Protein AF-G7V7Z7-F1 (afdb_monomer)

Organism: Thermovirga lienii (strain ATCC BAA-1197 / DSM 17291 / Cas60314) (NCBI:txid580340)

Sequence (324 aa):
MLYKTGIQTLKRGVNLLITIVGCGALGSLFAARMLESGVDVQALQRPGAHYEVLKEKGLTLLELEGEEKSFSFPVYDDIDSCAPSDLVIILVKAFQTPHVAPKLLPLLKEDGAILTLQNGLGNVEVLKEHVPLKKLFAGSVTYGAYRVAPGVVKAAGEGKIKFGPLDKMVSPEPVMDFLKQSGLNVELVDDPMRVLWEKVAINAMINPVVALARCNNGKILEVREALELCRVLFDEALEAARCEGITLDEESLWSFAMEVLEKTAANRPSMLQDLESGRRTENEAISGYILKAAEKKGVELPATKVVYSLMKLAEHAAIKDYVV

Secondary structure (DSSP, 8-state):
-----------TTS--EEEEE--SHHHHHHHHHHHHTT-EEEEE--SSHHHHHHHHH-EEEEPTTS-EEEE---EESSGGGSPPEEEEEE-S-GGGHHHHGGGTTTTEEEEEEEEE--SSSSHHHHHHTTS-GGGEEEEEE--EEEEEETTEEEEEE---EEEEESSTTS--HHHHHHHHHTT--EEE-S-HHHHHHHHHHHHHHHHHHHHHHT--TTHHHH-HHHHHHHHHHHHHHHHHHHHTT----HHHHHHHHHHHHHHTTT---HHHHHHHTT---SGGGTHHHHHHHHHTTT---HHHHHHHHHHHHHHHHH-S----

Structure (mmCIF, N/CA/C/O backbone):
data_AF-G7V7Z7-F1
#
_entry.id   AF-G7V7Z7-F1
#
loop_
_atom_site.group_PDB
_atom_site.id
_atom_site.type_symbol
_atom_site.label_atom_id
_atom_site.label_alt_id
_atom_site.label_comp_id
_atom_site.label_asym_id
_atom_site.label_entity_id
_atom_site.label_seq_id
_atom_site.pdbx_PDB_ins_code
_atom_site.Cartn_x
_atom_site.Cartn_y
_atom_site.Cartn_z
_atom_site.occupancy
_atom_site.B_iso_or_equiv
_atom_site.auth_seq_id
_atom_site.auth_comp_id
_atom_site.auth_asym_id
_atom_site.auth_atom_id
_atom_site.pdbx_PDB_model_num
ATOM 1 N N . MET A 1 1 ? 21.344 -39.020 9.626 1.00 34.41 1 MET A N 1
ATOM 2 C CA . MET A 1 1 ? 20.367 -38.873 8.526 1.00 34.41 1 MET A CA 1
ATOM 3 C C . MET A 1 1 ? 20.459 -37.426 8.064 1.00 34.41 1 MET A C 1
ATOM 5 O O . MET A 1 1 ? 19.990 -36.539 8.760 1.00 34.41 1 MET A O 1
ATOM 9 N N . LEU A 1 2 ? 21.252 -37.177 7.021 1.00 27.66 2 LEU A N 1
ATOM 10 C CA . LEU A 1 2 ? 21.598 -35.836 6.543 1.00 27.66 2 LEU A CA 1
ATOM 11 C C . LEU A 1 2 ? 20.457 -35.314 5.662 1.00 27.66 2 LEU A C 1
ATOM 13 O O . LEU A 1 2 ? 20.201 -35.883 4.602 1.00 27.66 2 LEU A O 1
ATOM 17 N N . TYR A 1 3 ? 19.781 -34.250 6.094 1.00 26.42 3 TYR A N 1
ATOM 18 C CA . TYR A 1 3 ? 18.898 -33.482 5.223 1.00 26.42 3 TYR A CA 1
ATOM 19 C C . TYR A 1 3 ? 19.764 -32.749 4.193 1.00 26.42 3 TYR A C 1
ATOM 21 O O . TYR A 1 3 ? 20.577 -31.895 4.539 1.00 26.42 3 TYR A O 1
ATOM 29 N N . LYS A 1 4 ? 19.618 -33.119 2.918 1.00 28.23 4 LYS A N 1
ATOM 30 C CA . LYS A 1 4 ? 20.159 -32.364 1.786 1.00 28.23 4 LYS A CA 1
ATOM 31 C C . LYS A 1 4 ? 19.362 -31.062 1.656 1.00 28.23 4 LYS A C 1
ATOM 33 O O . LYS A 1 4 ? 18.285 -31.060 1.072 1.00 28.23 4 LYS A O 1
ATOM 38 N N . THR A 1 5 ? 19.885 -29.964 2.187 1.00 35.09 5 THR A N 1
ATOM 39 C CA . THR A 1 5 ? 19.443 -28.607 1.846 1.00 35.09 5 THR A CA 1
ATOM 40 C C . THR A 1 5 ? 20.027 -28.242 0.485 1.00 35.09 5 THR A C 1
ATOM 42 O O . THR A 1 5 ? 21.195 -27.878 0.372 1.00 35.09 5 THR A O 1
ATOM 45 N N . GLY A 1 6 ? 19.228 -28.411 -0.566 1.00 30.23 6 GLY A N 1
ATOM 46 C CA . GLY A 1 6 ? 19.543 -27.948 -1.912 1.00 30.23 6 GLY A CA 1
ATOM 47 C C . G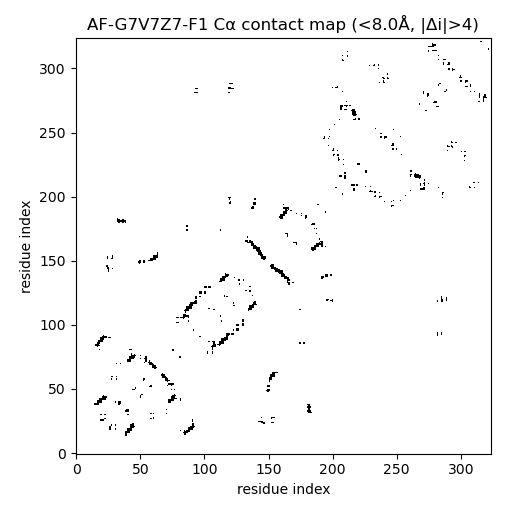LY A 1 6 ? 18.748 -26.693 -2.238 1.00 30.23 6 GLY A C 1
ATOM 48 O O . GLY A 1 6 ? 17.788 -26.780 -2.989 1.00 30.23 6 GLY A O 1
ATOM 49 N N . ILE A 1 7 ? 19.143 -25.544 -1.691 1.00 38.12 7 ILE A N 1
ATOM 50 C CA . ILE A 1 7 ? 18.833 -24.251 -2.309 1.00 38.12 7 ILE A CA 1
ATOM 51 C C . ILE A 1 7 ? 20.131 -23.832 -2.985 1.00 38.12 7 ILE A C 1
ATOM 53 O O . ILE A 1 7 ? 21.116 -23.501 -2.325 1.00 38.12 7 ILE A O 1
ATOM 57 N N . GLN A 1 8 ? 20.167 -23.974 -4.310 1.00 33.78 8 GLN A N 1
ATOM 58 C CA . GLN A 1 8 ? 21.264 -23.450 -5.107 1.00 33.78 8 GLN A CA 1
ATOM 59 C C . GLN A 1 8 ? 21.288 -21.936 -4.921 1.00 33.78 8 GLN A C 1
ATOM 61 O O . GLN A 1 8 ? 20.323 -21.250 -5.243 1.00 33.78 8 GLN A O 1
ATOM 66 N N . THR A 1 9 ? 22.406 -21.426 -4.415 1.00 37.19 9 THR A N 1
ATOM 67 C CA . THR A 1 9 ? 22.784 -20.021 -4.534 1.00 37.19 9 THR A CA 1
ATOM 68 C C . THR A 1 9 ? 22.574 -19.609 -5.991 1.00 37.19 9 THR A C 1
ATOM 70 O O . THR A 1 9 ? 23.191 -20.202 -6.882 1.00 37.19 9 THR A O 1
ATOM 73 N N . LEU A 1 10 ? 21.654 -18.670 -6.236 1.00 42.06 10 LEU A N 1
ATOM 74 C CA . LEU A 1 10 ? 21.290 -18.199 -7.573 1.00 42.06 10 LEU A CA 1
ATOM 75 C C . LEU A 1 10 ? 22.571 -17.847 -8.341 1.00 42.06 10 LEU A C 1
ATOM 77 O O . LEU A 1 10 ? 23.305 -16.920 -7.992 1.00 42.06 10 LEU A O 1
ATOM 81 N N . LYS A 1 11 ? 22.888 -18.653 -9.358 1.00 35.41 11 LYS A N 1
ATOM 82 C CA . LYS A 1 11 ? 24.046 -18.430 -10.222 1.00 35.41 11 LYS A CA 1
ATOM 83 C C . LYS A 1 11 ? 23.856 -17.091 -10.935 1.00 35.41 11 LYS A C 1
ATOM 85 O O . LYS A 1 11 ? 22.876 -16.919 -11.653 1.00 35.41 11 LYS A O 1
ATOM 90 N N . ARG A 1 12 ? 24.838 -16.190 -10.797 1.00 39.84 12 ARG A N 1
ATOM 91 C CA . ARG A 1 12 ? 25.102 -15.088 -11.741 1.00 39.84 12 ARG A CA 1
ATOM 92 C C . ARG A 1 12 ? 25.028 -15.652 -13.167 1.00 39.84 12 ARG A C 1
ATOM 94 O O . ARG A 1 12 ? 25.944 -16.363 -13.576 1.00 39.84 12 ARG A O 1
ATOM 101 N N . GLY A 1 13 ? 23.926 -15.412 -13.875 1.00 41.25 13 GLY A N 1
ATOM 102 C CA . GLY A 1 13 ? 23.696 -15.969 -15.213 1.00 41.25 13 GLY A CA 1
ATOM 103 C C . GLY A 1 13 ? 22.236 -16.158 -15.637 1.00 41.25 13 GLY A C 1
ATOM 104 O O . GLY A 1 13 ? 22.013 -16.516 -16.788 1.00 41.25 13 GLY A O 1
ATOM 105 N N . VAL A 1 14 ? 21.249 -15.922 -14.767 1.00 53.91 14 VAL A N 1
ATOM 106 C CA . VAL A 1 14 ? 19.827 -15.882 -15.152 1.00 53.91 14 VAL A CA 1
ATOM 107 C C . VAL A 1 14 ? 19.343 -14.440 -15.027 1.00 53.91 14 VAL A C 1
ATOM 109 O O . VAL A 1 14 ? 19.419 -13.877 -13.938 1.00 53.91 14 VAL A O 1
ATOM 112 N N . ASN A 1 15 ? 18.881 -13.836 -16.126 1.00 71.88 15 ASN A N 1
ATOM 113 C CA . ASN A 1 15 ? 18.224 -12.528 -16.083 1.00 71.88 15 ASN A CA 1
ATOM 114 C C . ASN A 1 15 ? 16.956 -12.638 -15.223 1.00 71.88 15 ASN A C 1
ATOM 116 O O . ASN A 1 15 ? 16.020 -13.366 -15.569 1.00 71.88 15 ASN A O 1
ATOM 120 N N . LEU A 1 16 ? 16.972 -11.960 -14.076 1.00 86.69 16 LEU A N 1
ATOM 121 C CA . LEU A 1 16 ? 15.847 -11.869 -13.152 1.00 86.69 16 LEU A CA 1
ATOM 122 C C . LEU A 1 16 ? 14.832 -10.877 -13.707 1.00 86.69 16 LEU A C 1
ATOM 124 O O . LEU A 1 16 ? 15.207 -9.752 -14.025 1.00 86.69 16 LEU A O 1
ATOM 128 N N . LEU A 1 17 ? 13.567 -11.288 -13.786 1.00 95.12 17 LEU A N 1
ATOM 129 C CA . LEU A 1 17 ? 12.474 -10.445 -14.258 1.00 95.12 17 LEU A CA 1
ATOM 130 C C . LEU A 1 17 ? 11.498 -10.149 -13.120 1.00 95.12 17 LEU A C 1
ATOM 132 O O . LEU A 1 17 ? 10.922 -11.068 -12.526 1.00 95.12 17 LEU A O 1
ATOM 136 N N . ILE A 1 18 ? 11.271 -8.859 -12.871 1.00 97.06 18 ILE A N 1
ATOM 137 C CA . ILE A 1 18 ? 10.265 -8.366 -11.928 1.00 97.06 18 ILE A CA 1
ATOM 138 C C . ILE A 1 18 ? 9.090 -7.762 -12.703 1.00 97.06 18 ILE A C 1
ATOM 140 O O . ILE A 1 18 ? 9.279 -6.889 -13.550 1.00 97.06 18 ILE A O 1
ATOM 144 N N . THR A 1 19 ? 7.859 -8.175 -12.380 1.00 98.38 19 THR A N 1
ATOM 145 C CA . THR A 1 19 ? 6.652 -7.474 -12.848 1.00 98.38 19 THR A CA 1
ATOM 146 C C . THR A 1 19 ? 6.116 -6.532 -11.786 1.00 98.38 19 THR A C 1
ATOM 148 O O . THR A 1 19 ? 5.793 -6.955 -10.677 1.00 98.38 19 THR A O 1
ATOM 151 N N . ILE A 1 20 ? 5.910 -5.271 -12.153 1.00 98.38 20 ILE A N 1
ATOM 152 C CA . ILE A 1 20 ? 5.207 -4.293 -11.321 1.00 98.38 20 ILE A CA 1
ATOM 153 C C . ILE A 1 20 ? 3.743 -4.223 -11.756 1.00 98.38 20 ILE A C 1
ATOM 155 O O . ILE A 1 20 ? 3.415 -3.706 -12.824 1.00 98.38 20 ILE A O 1
ATOM 159 N N . VAL A 1 21 ? 2.841 -4.723 -10.912 1.00 98.31 21 VAL A N 1
ATOM 160 C CA . VAL A 1 21 ? 1.391 -4.652 -11.123 1.00 98.31 21 VAL A CA 1
ATOM 161 C C . VAL A 1 21 ? 0.877 -3.355 -10.509 1.00 98.31 21 VAL A C 1
ATOM 163 O O . VAL A 1 21 ? 0.651 -3.274 -9.302 1.00 98.31 21 VAL A O 1
ATOM 166 N N . GLY A 1 22 ? 0.698 -2.332 -11.348 1.00 96.62 22 GLY A N 1
ATOM 167 C CA . GLY A 1 22 ? 0.332 -0.977 -10.933 1.00 96.62 22 GLY A CA 1
ATOM 168 C C . GLY A 1 22 ? 1.512 -0.009 -10.991 1.00 96.62 22 GLY A C 1
ATOM 169 O O . GLY A 1 22 ? 1.999 0.455 -9.959 1.00 96.62 22 GLY A O 1
ATOM 170 N N . CYS A 1 23 ? 1.941 0.355 -12.201 1.00 96.75 23 CYS A N 1
ATOM 171 C CA . CYS A 1 23 ? 3.008 1.338 -12.422 1.00 96.75 23 CYS A CA 1
ATOM 172 C C . CYS A 1 23 ? 2.505 2.785 -12.296 1.00 96.75 23 CYS A C 1
ATOM 174 O O . CYS A 1 23 ? 2.547 3.578 -13.231 1.00 96.75 23 CYS A O 1
ATOM 176 N N . GLY A 1 24 ? 1.976 3.123 -11.117 1.00 95.12 24 GLY A N 1
ATOM 177 C CA . GLY A 1 24 ? 1.689 4.501 -10.715 1.00 95.12 24 GLY A CA 1
ATOM 178 C C . GLY A 1 24 ? 2.950 5.223 -10.231 1.00 95.12 24 GLY A C 1
ATOM 179 O O . GLY A 1 24 ? 4.056 4.902 -10.647 1.00 95.12 24 GLY A O 1
ATOM 180 N N . ALA A 1 25 ? 2.807 6.174 -9.303 1.00 94.44 25 ALA A N 1
ATOM 181 C CA . ALA A 1 25 ? 3.957 6.901 -8.755 1.00 94.44 25 ALA A CA 1
ATOM 182 C C . ALA A 1 25 ? 4.955 5.976 -8.031 1.00 94.44 25 ALA A C 1
ATOM 184 O O . ALA A 1 25 ? 6.130 5.947 -8.377 1.00 94.44 25 ALA A O 1
ATOM 185 N N . LEU A 1 26 ? 4.484 5.171 -7.073 1.00 95.62 26 LEU A N 1
ATOM 186 C CA . LEU A 1 26 ? 5.359 4.264 -6.325 1.00 95.62 26 LEU A CA 1
ATOM 187 C C . LEU A 1 26 ? 5.902 3.122 -7.198 1.00 95.62 26 LEU A C 1
ATOM 189 O O . LEU A 1 26 ? 7.082 2.802 -7.119 1.00 95.62 26 LEU A O 1
ATOM 193 N N . GLY A 1 27 ? 5.064 2.551 -8.070 1.00 97.38 27 GLY A N 1
ATOM 194 C CA . GLY A 1 27 ? 5.503 1.521 -9.014 1.00 97.38 27 GLY A CA 1
ATOM 195 C C . GLY A 1 27 ? 6.573 2.030 -9.977 1.00 97.38 27 GLY A C 1
ATOM 196 O O . GLY A 1 27 ? 7.562 1.346 -10.195 1.00 97.38 27 GLY A O 1
ATOM 197 N N . SER A 1 28 ? 6.442 3.262 -10.470 1.00 97.88 28 SER A N 1
ATOM 198 C CA . SER A 1 28 ? 7.476 3.886 -11.301 1.00 97.88 28 SER A CA 1
ATOM 199 C C . SER A 1 28 ? 8.779 4.113 -10.532 1.00 97.88 28 SER A C 1
ATOM 201 O O . SER A 1 28 ? 9.845 3.815 -11.055 1.00 97.88 28 SER A O 1
ATOM 203 N N . LEU A 1 29 ? 8.716 4.587 -9.279 1.00 96.81 29 LEU A N 1
ATOM 204 C CA . LEU A 1 29 ? 9.918 4.729 -8.447 1.00 96.81 29 LEU A CA 1
ATOM 205 C C . LEU A 1 29 ? 10.649 3.385 -8.305 1.00 96.81 29 LEU A C 1
ATOM 207 O O . LEU A 1 29 ? 11.862 3.326 -8.475 1.00 96.81 29 LEU A O 1
ATOM 211 N N . PHE A 1 30 ? 9.918 2.303 -8.035 1.00 97.31 30 PHE A N 1
ATOM 212 C CA . PHE A 1 30 ? 10.518 0.972 -7.922 1.00 97.31 30 PHE A CA 1
ATOM 213 C C . PHE A 1 30 ? 11.087 0.479 -9.250 1.00 97.31 30 PHE A C 1
ATOM 215 O O . PHE A 1 30 ? 12.211 -0.013 -9.259 1.00 97.31 30 PHE A O 1
ATOM 222 N N . ALA A 1 31 ? 10.367 0.677 -10.359 1.00 97.50 31 ALA A N 1
ATOM 223 C CA . ALA A 1 31 ? 10.855 0.344 -11.696 1.00 97.50 31 ALA A CA 1
ATOM 224 C C . ALA A 1 31 ? 12.194 1.035 -11.980 1.00 97.50 31 ALA A C 1
ATOM 226 O O . ALA A 1 31 ? 13.148 0.377 -12.379 1.00 97.50 31 ALA A O 1
ATOM 227 N N . ALA A 1 32 ? 12.289 2.340 -11.710 1.00 96.50 32 ALA A N 1
ATOM 228 C CA . ALA A 1 32 ? 13.512 3.109 -11.910 1.00 96.50 32 ALA A CA 1
ATOM 229 C C . ALA A 1 32 ? 14.682 2.577 -11.066 1.00 96.50 32 ALA A C 1
ATOM 231 O O . ALA A 1 32 ? 15.751 2.334 -11.613 1.00 96.50 32 ALA A O 1
ATOM 232 N N . ARG A 1 33 ? 14.476 2.327 -9.763 1.00 94.81 33 ARG A N 1
ATOM 233 C CA . ARG A 1 33 ? 15.521 1.786 -8.865 1.00 94.81 33 ARG A CA 1
ATOM 234 C C . ARG A 1 33 ? 16.008 0.394 -9.296 1.00 94.81 33 ARG A C 1
ATOM 236 O O . ARG A 1 33 ? 17.207 0.117 -9.278 1.00 94.81 33 ARG A O 1
ATOM 243 N N . MET A 1 34 ? 15.085 -0.464 -9.735 1.00 95.06 34 MET A N 1
ATOM 244 C CA . MET A 1 34 ? 15.387 -1.798 -10.267 1.00 95.06 34 MET A CA 1
ATOM 245 C C . MET A 1 34 ? 16.190 -1.726 -11.571 1.00 95.06 34 MET A C 1
ATOM 247 O O . MET A 1 34 ? 17.233 -2.369 -11.682 1.00 95.06 34 MET A O 1
ATOM 251 N N . LEU A 1 35 ? 15.746 -0.903 -12.525 1.00 95.44 35 LEU A N 1
ATOM 252 C CA . LEU A 1 35 ? 16.409 -0.720 -13.821 1.00 95.44 35 LEU A CA 1
ATOM 253 C C . LEU A 1 35 ? 17.797 -0.086 -13.664 1.00 95.44 35 LEU A C 1
ATOM 255 O O . LEU A 1 35 ? 18.747 -0.522 -14.307 1.00 95.44 35 LEU A O 1
ATOM 259 N N . GLU A 1 36 ? 17.937 0.894 -12.769 1.00 93.88 36 GLU A N 1
ATOM 260 C CA . GLU A 1 36 ? 19.222 1.507 -12.405 1.00 93.88 36 GLU A CA 1
ATOM 261 C C . GLU A 1 36 ? 20.220 0.477 -11.856 1.00 93.88 36 GLU A C 1
ATOM 263 O O . GLU A 1 36 ? 21.421 0.574 -12.104 1.00 93.88 36 GLU A O 1
ATOM 268 N N . SER A 1 37 ? 19.719 -0.554 -11.173 1.00 92.25 37 SER A N 1
ATOM 269 C CA . SER A 1 37 ? 20.531 -1.644 -10.627 1.00 92.25 37 SER A CA 1
ATOM 270 C C . SER A 1 37 ? 20.760 -2.803 -11.612 1.00 92.25 37 SER A C 1
ATOM 272 O O . SER A 1 37 ? 21.375 -3.807 -11.252 1.00 92.25 37 SER A O 1
ATOM 274 N N . GLY A 1 38 ? 20.279 -2.682 -12.855 1.00 91.75 38 GLY A N 1
ATOM 275 C CA . GLY A 1 38 ? 20.430 -3.696 -13.902 1.00 91.75 38 GLY A CA 1
ATOM 276 C C . GLY A 1 38 ? 19.498 -4.905 -13.770 1.00 91.75 38 GLY A C 1
ATOM 277 O O . GLY A 1 38 ? 19.797 -5.956 -14.335 1.00 91.75 38 GLY A O 1
ATOM 278 N N . VAL A 1 39 ? 18.397 -4.784 -13.021 1.00 92.81 39 VAL A N 1
ATOM 279 C CA . VAL A 1 39 ? 17.346 -5.811 -12.933 1.00 92.81 39 VAL A CA 1
ATOM 280 C C . VAL A 1 39 ? 16.327 -5.590 -14.053 1.00 92.81 39 VAL A C 1
ATOM 282 O O . VAL A 1 39 ? 15.866 -4.464 -14.248 1.00 92.81 39 VAL A O 1
ATOM 285 N N . ASP A 1 40 ? 15.943 -6.653 -14.767 1.00 94.69 40 ASP A N 1
ATOM 286 C CA . ASP A 1 40 ? 14.932 -6.546 -15.819 1.00 94.69 40 ASP A CA 1
ATOM 287 C C . ASP A 1 40 ? 13.547 -6.325 -15.193 1.00 94.69 40 ASP A C 1
ATOM 289 O O . ASP A 1 40 ? 13.107 -7.047 -14.291 1.00 94.69 40 ASP A O 1
ATOM 293 N N . VAL A 1 41 ? 12.834 -5.319 -15.696 1.00 96.75 41 VAL A N 1
ATOM 294 C CA . VAL A 1 41 ? 11.497 -4.947 -15.225 1.00 96.75 41 VAL A CA 1
ATOM 295 C C . VAL A 1 41 ? 10.526 -4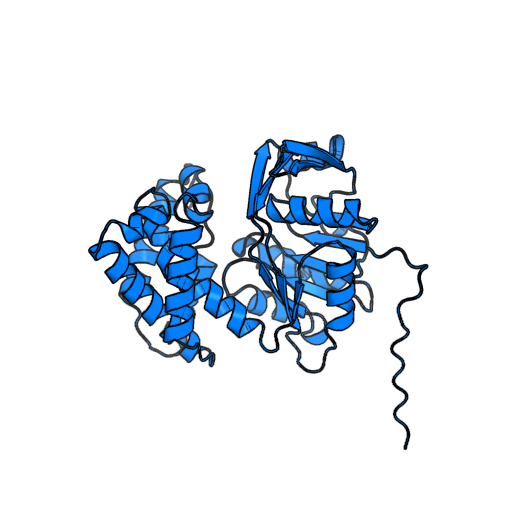.955 -16.389 1.00 96.75 41 VAL A C 1
ATOM 297 O O . VAL A 1 41 ? 10.829 -4.457 -17.468 1.00 96.75 41 VAL A O 1
ATOM 300 N N . GLN A 1 42 ? 9.319 -5.445 -16.138 1.00 98.19 42 GLN A N 1
ATOM 301 C CA . GLN A 1 42 ? 8.144 -5.120 -16.938 1.00 98.19 42 GLN A CA 1
ATOM 302 C C . 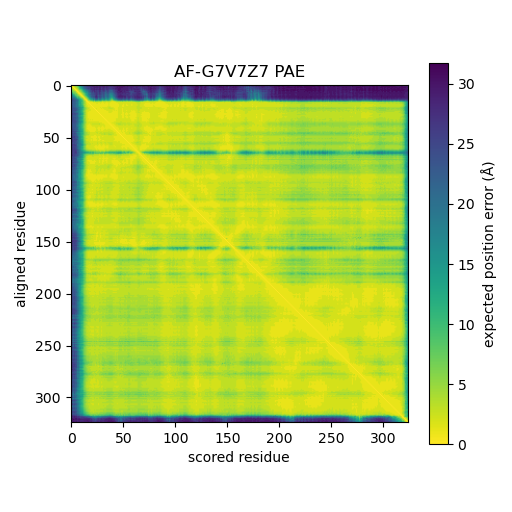GLN A 1 42 ? 7.034 -4.598 -16.027 1.00 98.19 42 GLN A C 1
ATOM 304 O O . GLN A 1 42 ? 7.037 -4.830 -14.815 1.00 98.19 42 GLN A O 1
ATOM 309 N N . ALA A 1 43 ? 6.058 -3.901 -16.592 1.00 98.31 43 ALA A N 1
ATOM 310 C CA . ALA A 1 43 ? 4.962 -3.365 -15.802 1.00 98.31 43 ALA A CA 1
ATOM 311 C C . ALA A 1 43 ? 3.594 -3.578 -16.429 1.00 98.31 43 ALA A C 1
ATOM 313 O O . ALA A 1 43 ? 3.429 -3.531 -17.644 1.00 98.31 43 ALA A O 1
ATOM 314 N N . LEU A 1 44 ? 2.601 -3.710 -15.552 1.00 97.88 44 LEU A N 1
ATOM 315 C CA . LEU A 1 44 ? 1.196 -3.581 -15.886 1.00 97.88 44 LEU A CA 1
ATOM 316 C C . LEU A 1 44 ? 0.704 -2.195 -15.462 1.00 97.88 44 LEU A C 1
ATOM 318 O O . LEU A 1 44 ? 0.801 -1.809 -14.288 1.00 97.88 44 LEU A O 1
ATOM 322 N N . GLN A 1 45 ? 0.138 -1.457 -16.409 1.00 96.50 45 GLN A N 1
ATOM 323 C CA . GLN A 1 45 ? -0.454 -0.154 -16.170 1.00 96.50 45 GLN A CA 1
ATOM 324 C C . GLN A 1 45 ? -1.700 0.022 -17.031 1.00 96.50 45 GLN A C 1
ATOM 326 O O . GLN A 1 45 ? -1.674 -0.169 -18.238 1.00 96.50 45 GLN A O 1
ATOM 331 N N . ARG A 1 46 ? -2.802 0.432 -16.398 1.00 93.50 46 ARG A N 1
ATOM 332 C CA . ARG A 1 46 ? -4.071 0.638 -17.106 1.00 93.50 46 ARG A CA 1
ATOM 333 C C . ARG A 1 46 ? -3.949 1.718 -18.198 1.00 93.50 46 ARG A C 1
ATOM 335 O O . ARG A 1 46 ? -3.231 2.699 -17.960 1.00 93.50 46 ARG A O 1
ATOM 342 N N . PRO A 1 47 ? -4.728 1.623 -19.291 1.00 94.94 47 PRO A N 1
ATOM 343 C CA . PRO A 1 47 ? -4.721 2.614 -20.361 1.00 94.94 47 PRO A CA 1
ATOM 344 C C . PRO A 1 47 ? -4.989 4.045 -19.880 1.00 94.94 47 PRO A C 1
ATOM 346 O O . PRO A 1 47 ? -5.677 4.288 -18.879 1.00 94.94 47 PRO A O 1
ATOM 349 N N . GLY A 1 48 ? -4.435 5.004 -20.617 1.00 95.00 48 GLY A N 1
ATOM 350 C CA . GLY A 1 48 ? -4.539 6.438 -20.355 1.00 95.00 48 GLY A CA 1
ATOM 351 C C . GLY A 1 48 ? -3.196 7.145 -20.512 1.00 95.00 48 GLY A C 1
ATOM 352 O O . GLY A 1 48 ? -2.168 6.510 -20.718 1.00 95.00 48 GLY A O 1
ATOM 353 N N . ALA A 1 49 ? -3.182 8.471 -20.347 1.00 96.81 49 ALA A N 1
ATOM 354 C CA . ALA A 1 49 ? -2.018 9.300 -20.683 1.00 96.81 49 ALA A CA 1
ATOM 355 C C . ALA A 1 49 ? -0.690 8.815 -20.069 1.00 96.81 49 ALA A C 1
ATOM 357 O O . ALA A 1 49 ? 0.345 8.864 -20.722 1.00 96.81 49 ALA A O 1
ATOM 358 N N . HIS A 1 50 ? -0.702 8.337 -18.818 1.00 96.94 50 HIS A N 1
ATOM 359 C CA . HIS A 1 50 ? 0.513 7.824 -18.179 1.00 96.94 50 HIS A CA 1
ATOM 360 C C . HIS A 1 50 ? 1.017 6.525 -18.824 1.00 96.94 50 HIS A C 1
ATOM 362 O O . HIS A 1 50 ? 2.218 6.402 -19.009 1.00 96.94 50 HIS A O 1
ATOM 368 N N . TYR A 1 51 ? 0.122 5.600 -19.181 1.00 97.88 51 TYR A N 1
ATOM 369 C CA . TYR A 1 51 ? 0.480 4.361 -19.878 1.00 97.88 51 TYR A CA 1
ATOM 370 C C . TYR A 1 51 ? 1.076 4.649 -21.258 1.00 97.88 51 TYR A C 1
ATOM 372 O O . TYR A 1 51 ? 2.154 4.147 -21.552 1.00 97.88 51 TYR A O 1
ATOM 380 N N . GLU A 1 52 ? 0.437 5.519 -22.049 1.00 98.00 52 GLU A N 1
ATOM 381 C CA . GLU A 1 52 ? 0.927 5.854 -23.396 1.00 98.00 52 GLU A CA 1
ATOM 382 C C . GLU A 1 52 ? 2.342 6.437 -23.348 1.00 98.00 52 GLU A C 1
ATOM 384 O O . GLU A 1 52 ? 3.229 5.990 -24.069 1.00 98.00 52 GLU A O 1
ATOM 389 N N . VAL A 1 53 ? 2.599 7.377 -22.428 1.00 98.06 53 VAL A N 1
ATOM 390 C CA . VAL A 1 53 ? 3.942 7.956 -22.291 1.00 98.06 53 VAL A CA 1
ATOM 391 C C . VAL A 1 53 ? 4.958 6.918 -21.818 1.00 98.06 53 VAL A C 1
ATOM 393 O O . VAL A 1 53 ? 6.046 6.868 -22.383 1.00 98.06 53 VAL A O 1
ATOM 396 N N . LEU A 1 54 ? 4.618 6.074 -20.835 1.00 97.94 54 LEU A N 1
ATOM 397 C CA . LEU A 1 54 ? 5.522 5.011 -20.384 1.00 97.94 54 LEU A CA 1
ATOM 398 C C . LEU A 1 54 ? 5.887 4.049 -21.524 1.00 97.94 54 LEU A C 1
ATOM 400 O O . LEU A 1 54 ? 7.042 3.654 -21.643 1.00 97.94 54 LEU A O 1
ATOM 404 N N . LYS A 1 55 ? 4.916 3.700 -22.371 1.00 97.00 55 LYS A N 1
ATOM 405 C CA . LYS A 1 55 ? 5.099 2.785 -23.500 1.00 97.00 55 LYS A CA 1
ATO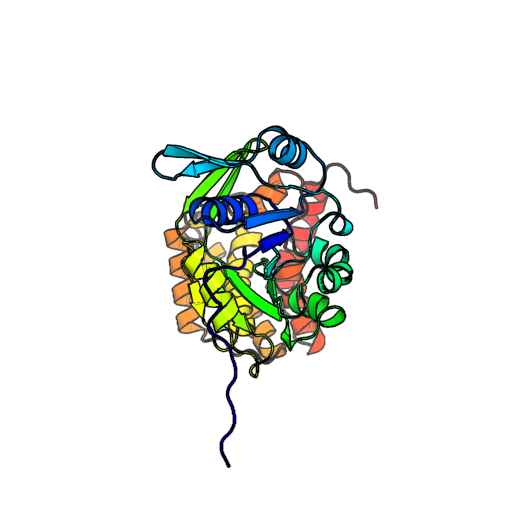M 406 C C . LYS A 1 55 ? 5.922 3.395 -24.637 1.00 97.00 55 LYS A C 1
ATOM 408 O O . LYS A 1 55 ? 6.756 2.706 -25.213 1.00 97.00 55 LYS A O 1
ATOM 413 N N . GLU A 1 56 ? 5.679 4.659 -24.980 1.00 96.56 56 GLU A N 1
ATOM 414 C CA . GLU A 1 56 ? 6.322 5.317 -26.128 1.00 96.56 56 GLU A CA 1
ATOM 415 C C . GLU A 1 56 ? 7.671 5.960 -25.791 1.00 96.56 56 GLU A C 1
ATOM 417 O O . GLU A 1 56 ? 8.585 5.954 -26.614 1.00 96.56 56 GLU A O 1
ATOM 422 N N . LYS A 1 57 ? 7.779 6.572 -24.607 1.00 96.44 57 LYS A N 1
ATOM 423 C CA . LYS A 1 57 ? 8.916 7.421 -24.210 1.00 96.44 57 LYS A CA 1
ATOM 424 C C . LYS A 1 57 ? 9.661 6.900 -22.986 1.00 96.44 57 LYS A C 1
ATOM 426 O O . LYS A 1 57 ? 10.741 7.402 -22.689 1.00 96.44 57 LYS A O 1
ATOM 431 N N . GLY A 1 58 ? 9.100 5.915 -22.289 1.00 96.56 58 GLY A N 1
ATOM 432 C CA . GLY A 1 58 ? 9.648 5.411 -21.041 1.00 96.56 58 GLY A CA 1
ATOM 433 C C . GLY A 1 58 ? 9.265 6.255 -19.824 1.00 96.56 58 GLY A C 1
ATOM 434 O O . GLY A 1 58 ? 8.334 7.065 -19.837 1.00 96.56 58 GLY A O 1
ATOM 435 N N . LEU A 1 59 ? 9.987 6.013 -18.738 1.00 98.38 59 LEU A N 1
ATOM 436 C CA . LEU A 1 59 ? 9.833 6.659 -17.443 1.00 98.38 59 LEU A CA 1
ATOM 437 C C . LEU A 1 59 ? 10.945 7.677 -17.224 1.00 98.38 59 LEU A C 1
ATOM 439 O O . LEU A 1 59 ? 12.117 7.331 -17.324 1.00 98.38 59 LEU A O 1
ATOM 443 N N . THR A 1 60 ? 10.572 8.873 -16.789 1.00 98.31 60 THR A N 1
ATOM 444 C CA . THR A 1 60 ? 11.485 9.867 -16.229 1.00 98.31 60 THR A CA 1
ATOM 445 C C . THR A 1 60 ? 11.315 9.923 -14.709 1.00 98.31 60 THR A C 1
ATOM 447 O O . THR A 1 60 ? 10.225 10.216 -14.203 1.00 98.31 60 THR A O 1
ATOM 450 N N . LEU A 1 61 ? 12.393 9.650 -13.974 1.00 97.38 61 LEU A N 1
ATOM 451 C CA . LEU A 1 61 ? 12.492 9.827 -12.529 1.00 97.38 61 LEU A CA 1
ATOM 452 C C . LEU A 1 61 ? 13.198 11.151 -12.216 1.00 97.38 61 LEU A C 1
ATOM 454 O O . LEU A 1 61 ? 14.317 11.381 -12.666 1.00 97.38 61 LEU A O 1
ATOM 458 N N . LEU A 1 62 ? 12.551 11.982 -11.400 1.00 96.88 62 LEU A N 1
ATOM 459 C CA . LEU A 1 62 ? 13.136 13.173 -10.790 1.00 96.88 62 LEU A CA 1
ATOM 460 C C . LEU A 1 62 ? 13.536 12.854 -9.347 1.00 96.88 62 LEU A C 1
ATOM 462 O O . LEU A 1 62 ? 12.676 12.549 -8.512 1.00 96.88 62 LEU A O 1
ATOM 466 N N . GLU A 1 63 ? 14.825 12.944 -9.049 1.00 93.94 63 GLU A N 1
ATOM 467 C CA . GLU A 1 63 ? 15.365 12.768 -7.703 1.00 93.94 63 GLU A CA 1
ATOM 468 C C . GLU A 1 63 ? 15.034 13.970 -6.806 1.00 93.94 63 GLU A C 1
ATOM 470 O O . GLU A 1 63 ? 14.688 15.065 -7.267 1.00 93.94 63 GLU A O 1
ATOM 475 N N . LEU A 1 64 ? 15.169 13.786 -5.490 1.00 85.44 64 LEU A N 1
ATOM 476 C CA . LEU A 1 64 ? 14.999 14.875 -4.520 1.00 85.44 64 LEU A CA 1
ATOM 477 C C . LEU A 1 64 ? 15.993 16.020 -4.749 1.00 85.44 64 LEU A C 1
ATOM 479 O O . LEU A 1 64 ? 15.624 17.186 -4.616 1.00 85.44 64 LEU A O 1
ATOM 483 N N . GLU A 1 65 ? 17.220 15.676 -5.137 1.00 83.56 65 GLU A N 1
ATOM 484 C CA . GLU A 1 65 ? 18.322 16.612 -5.390 1.00 83.56 65 GLU A CA 1
ATOM 485 C C . GLU A 1 65 ? 18.264 17.241 -6.795 1.00 83.56 65 GLU A C 1
ATOM 487 O O . GLU A 1 65 ? 19.117 18.048 -7.154 1.00 83.56 65 GLU A O 1
ATOM 492 N N . GLY A 1 66 ? 17.228 16.919 -7.581 1.00 82.00 66 GLY A N 1
ATOM 493 C CA . GLY A 1 66 ? 16.976 17.513 -8.895 1.00 82.00 66 GLY A CA 1
ATOM 494 C C . GLY A 1 66 ? 17.640 16.800 -10.073 1.00 82.00 66 GLY A C 1
ATOM 495 O O . GLY A 1 66 ? 17.459 17.244 -11.203 1.00 82.00 66 GLY A O 1
ATOM 496 N N . GLU A 1 67 ? 18.367 15.703 -9.839 1.00 93.44 67 GLU A N 1
ATOM 497 C CA . GLU A 1 67 ? 18.837 14.826 -10.915 1.00 93.44 67 GLU A CA 1
ATOM 498 C C . GLU A 1 67 ? 17.644 14.189 -11.650 1.00 93.44 67 GLU A C 1
ATOM 500 O O . GLU A 1 67 ? 16.650 13.794 -11.036 1.00 93.44 67 GLU A O 1
ATOM 505 N N . GLU A 1 68 ? 17.747 14.094 -12.975 1.00 95.62 68 GLU A N 1
ATOM 506 C CA . GLU A 1 68 ? 16.747 13.478 -13.843 1.00 95.62 68 GLU A CA 1
ATOM 507 C C . GLU A 1 68 ? 17.334 12.238 -14.522 1.00 95.62 68 GLU A C 1
ATOM 509 O O . GLU A 1 68 ? 18.380 12.306 -15.171 1.00 95.62 68 GLU A O 1
ATOM 514 N N . LYS A 1 69 ? 16.637 11.105 -14.405 1.00 96.31 69 LYS A N 1
ATOM 515 C CA . LYS A 1 69 ? 17.020 9.829 -15.025 1.00 96.31 69 LYS A CA 1
ATOM 516 C C . LYS A 1 69 ? 15.877 9.296 -15.869 1.00 96.31 69 LYS A C 1
ATOM 518 O O . LYS A 1 69 ? 14.723 9.373 -15.459 1.00 96.31 69 LYS A O 1
ATOM 523 N N . SER A 1 70 ? 16.194 8.737 -17.034 1.00 97.31 70 SER A N 1
ATOM 524 C CA . SER A 1 70 ? 15.196 8.178 -17.949 1.00 97.31 70 SER A CA 1
ATOM 525 C C . SER A 1 70 ? 15.445 6.701 -18.225 1.00 97.31 70 SER A C 1
ATOM 527 O O . SER A 1 70 ? 16.583 6.284 -18.429 1.00 97.31 70 SER A O 1
ATOM 529 N N . PHE A 1 71 ? 14.368 5.921 -18.255 1.00 97.88 71 PHE A N 1
ATOM 530 C CA . PHE A 1 71 ? 14.395 4.468 -18.368 1.00 97.88 71 PHE A CA 1
ATOM 531 C C . PHE A 1 71 ? 13.359 3.984 -19.380 1.00 97.88 71 PHE A C 1
ATOM 533 O O . PHE A 1 71 ? 12.215 4.430 -19.365 1.00 97.88 71 PHE A O 1
ATOM 540 N N . SER A 1 72 ? 13.736 3.021 -20.220 1.00 97.06 72 SER A N 1
ATOM 541 C CA . SER A 1 72 ? 12.823 2.351 -21.150 1.00 97.06 72 SER A CA 1
ATOM 542 C C . SER A 1 72 ? 12.681 0.887 -20.757 1.00 97.06 72 SER A C 1
ATOM 544 O O . SER A 1 72 ? 13.683 0.216 -20.529 1.00 97.06 72 SER A O 1
ATOM 546 N N . PHE A 1 73 ? 11.447 0.394 -20.688 1.00 97.69 73 PHE A N 1
ATOM 547 C CA . PHE A 1 73 ? 11.137 -0.979 -20.293 1.00 97.69 73 PHE A CA 1
ATOM 548 C C . PHE A 1 73 ? 9.744 -1.391 -20.806 1.00 97.69 73 PHE A C 1
ATOM 550 O O . PHE A 1 73 ? 8.933 -0.517 -21.123 1.00 97.69 73 PHE A O 1
ATOM 557 N N . PRO A 1 74 ? 9.438 -2.698 -20.914 1.00 98.06 74 PRO A N 1
ATOM 558 C CA . PRO A 1 74 ? 8.130 -3.158 -21.372 1.00 98.06 74 PRO A CA 1
ATOM 559 C C . PRO A 1 74 ? 6.991 -2.757 -20.425 1.00 98.06 74 PRO A C 1
ATOM 561 O O . PRO A 1 74 ? 7.020 -3.060 -19.229 1.00 98.06 74 PRO A O 1
ATOM 564 N N . VAL A 1 75 ? 5.954 -2.123 -20.977 1.00 98.25 75 VAL A N 1
ATOM 565 C CA . VAL A 1 75 ? 4.730 -1.758 -20.251 1.00 98.25 75 VAL A CA 1
ATOM 566 C C . VAL A 1 75 ? 3.510 -2.254 -21.015 1.00 98.25 75 VAL A C 1
ATOM 568 O O . VAL A 1 75 ? 3.320 -1.939 -22.190 1.00 98.25 75 VAL A O 1
ATOM 571 N N . TYR A 1 76 ? 2.669 -3.012 -20.321 1.00 98.00 76 TYR A N 1
ATOM 572 C CA . TYR A 1 76 ? 1.465 -3.639 -20.848 1.00 98.00 76 TYR A CA 1
ATOM 573 C C . TYR A 1 76 ? 0.227 -3.120 -20.114 1.00 98.00 76 TYR A C 1
ATOM 575 O O . TYR A 1 76 ? 0.305 -2.656 -18.975 1.00 98.00 76 TYR A O 1
ATOM 583 N N . ASP A 1 77 ? -0.920 -3.187 -20.773 1.00 95.94 77 ASP A N 1
ATOM 584 C CA . ASP A 1 77 ? -2.243 -2.898 -20.216 1.00 95.94 77 ASP A CA 1
ATOM 585 C C . ASP A 1 77 ? -3.053 -4.171 -19.931 1.00 95.94 77 ASP A C 1
ATOM 587 O O . ASP A 1 77 ? -4.003 -4.126 -19.147 1.00 95.94 77 ASP A O 1
ATOM 591 N N . ASP A 1 78 ? -2.627 -5.306 -20.489 1.00 94.69 78 ASP A N 1
ATOM 592 C CA . ASP A 1 78 ? -3.127 -6.639 -20.171 1.00 94.69 78 ASP A CA 1
ATOM 593 C C . ASP A 1 78 ? -2.020 -7.524 -19.591 1.00 94.69 78 ASP A C 1
ATOM 595 O O . ASP A 1 78 ? -0.919 -7.633 -20.129 1.00 94.69 78 ASP A O 1
ATOM 599 N N . ILE A 1 79 ? -2.333 -8.182 -18.478 1.00 94.62 79 ILE A N 1
ATOM 600 C CA . ILE A 1 79 ? -1.393 -9.032 -17.744 1.00 94.62 79 ILE A CA 1
ATOM 601 C C . ILE A 1 79 ? -1.037 -10.299 -18.522 1.00 94.62 79 ILE A C 1
ATOM 603 O O . ILE A 1 79 ? 0.056 -10.823 -18.345 1.00 94.62 79 ILE A O 1
ATOM 607 N N . ASP A 1 80 ? -1.915 -10.745 -19.423 1.00 93.75 80 ASP A N 1
ATOM 608 C CA . ASP A 1 80 ? -1.669 -11.914 -20.273 1.00 93.75 80 ASP A CA 1
ATOM 609 C C . ASP A 1 80 ? -0.599 -11.626 -21.351 1.00 93.75 80 ASP A C 1
ATOM 611 O O . ASP A 1 80 ? -0.065 -12.550 -21.962 1.00 93.75 80 ASP A O 1
ATOM 615 N N . SER A 1 81 ? -0.237 -10.350 -21.553 1.00 96.19 81 SER A N 1
ATOM 616 C CA . SER A 1 81 ? 0.880 -9.931 -22.416 1.00 96.19 81 SER A CA 1
ATOM 617 C C . SER A 1 81 ? 2.236 -9.919 -21.697 1.00 96.19 81 SER A C 1
ATOM 619 O O . SER A 1 81 ? 3.275 -9.795 -22.346 1.00 96.19 81 SER A O 1
ATOM 621 N N . CYS A 1 82 ? 2.247 -10.028 -20.366 1.00 96.44 82 CYS A N 1
ATOM 622 C CA . CYS A 1 82 ? 3.471 -10.031 -19.572 1.00 96.44 82 CYS A CA 1
ATOM 623 C C . CYS A 1 82 ? 4.174 -11.397 -19.641 1.00 96.44 82 CYS A C 1
ATOM 625 O O . CYS A 1 82 ? 3.539 -12.451 -19.605 1.00 96.44 82 CYS A O 1
ATOM 627 N N . ALA A 1 83 ? 5.508 -11.396 -19.653 1.00 97.06 83 ALA A N 1
ATOM 628 C CA . ALA A 1 83 ? 6.282 -12.632 -19.553 1.00 97.06 83 ALA A CA 1
ATOM 629 C C . ALA A 1 83 ? 6.263 -13.206 -18.116 1.00 97.06 83 ALA A C 1
ATOM 631 O O . ALA A 1 83 ? 6.202 -12.437 -17.153 1.00 97.06 83 ALA A O 1
ATOM 632 N N . PRO A 1 84 ? 6.386 -14.531 -17.915 1.00 96.94 84 PRO A N 1
ATOM 633 C CA . PRO A 1 84 ? 6.489 -15.095 -16.573 1.00 96.94 84 PRO A CA 1
ATOM 634 C C . PRO A 1 84 ? 7.665 -14.514 -15.771 1.00 96.94 84 PRO A C 1
ATOM 636 O O . PRO A 1 84 ? 8.791 -14.451 -16.267 1.00 96.94 84 PRO A O 1
ATOM 639 N N . SER A 1 85 ? 7.419 -14.107 -14.524 1.00 96.62 85 SER A N 1
ATOM 640 C CA . SER A 1 85 ? 8.376 -13.368 -13.680 1.00 96.62 85 SER A CA 1
ATOM 641 C C . SER A 1 85 ? 8.838 -14.142 -12.446 1.00 96.62 85 SER A C 1
ATOM 643 O O . SER A 1 85 ? 8.129 -15.017 -11.943 1.00 96.62 85 SER A O 1
ATOM 645 N N . ASP A 1 86 ? 10.029 -13.798 -11.949 1.00 96.25 86 ASP A N 1
ATOM 646 C CA . ASP A 1 86 ? 10.582 -14.327 -10.693 1.00 96.25 86 ASP A CA 1
ATOM 647 C C . ASP A 1 86 ? 9.930 -13.652 -9.476 1.00 96.25 86 ASP A C 1
ATOM 649 O O . ASP A 1 86 ? 9.703 -14.283 -8.444 1.00 96.25 86 ASP A O 1
ATOM 653 N N . LEU A 1 87 ? 9.571 -12.372 -9.613 1.00 97.62 87 LEU A N 1
ATOM 654 C CA . LEU A 1 87 ? 8.845 -11.616 -8.599 1.00 97.62 87 LEU A CA 1
ATOM 655 C C . LEU A 1 87 ? 7.758 -10.758 -9.244 1.00 97.62 87 LEU A C 1
ATOM 657 O O . LEU A 1 87 ? 7.993 -10.059 -10.227 1.00 97.62 87 LEU A O 1
ATOM 661 N N . VAL A 1 88 ? 6.567 -10.772 -8.658 1.00 98.44 88 VAL A N 1
ATOM 662 C CA . VAL A 1 88 ? 5.468 -9.874 -9.017 1.00 98.44 88 VAL A CA 1
ATOM 663 C C . VAL A 1 88 ? 5.167 -8.978 -7.821 1.00 98.44 88 VAL A C 1
ATOM 665 O O . VAL A 1 88 ? 4.796 -9.466 -6.755 1.00 98.44 88 VAL A O 1
ATOM 668 N N . ILE A 1 89 ? 5.317 -7.664 -7.982 1.00 98.56 89 ILE A N 1
ATOM 669 C CA . ILE A 1 89 ? 5.056 -6.677 -6.929 1.00 98.56 89 ILE A CA 1
ATOM 670 C C . ILE A 1 89 ? 3.723 -5.988 -7.204 1.00 98.56 89 ILE A C 1
ATOM 672 O O . ILE A 1 89 ? 3.536 -5.375 -8.255 1.00 98.56 89 ILE A O 1
ATOM 676 N N . ILE A 1 90 ? 2.797 -6.065 -6.250 1.00 98.38 90 ILE A N 1
ATOM 677 C CA . ILE A 1 90 ? 1.449 -5.507 -6.383 1.00 98.38 90 ILE A CA 1
ATOM 678 C C . ILE A 1 90 ? 1.381 -4.136 -5.716 1.00 98.38 90 ILE A C 1
ATOM 680 O O . ILE A 1 90 ? 1.590 -4.003 -4.508 1.00 98.38 90 ILE A O 1
ATOM 684 N N . LEU A 1 91 ? 1.049 -3.128 -6.522 1.00 97.38 91 LEU A N 1
ATOM 685 C CA . LEU A 1 91 ? 0.954 -1.713 -6.151 1.00 97.38 91 LEU A CA 1
ATOM 686 C C . LEU A 1 91 ? -0.305 -1.028 -6.709 1.00 97.38 91 LEU A C 1
ATOM 688 O O . LEU A 1 91 ? -0.455 0.190 -6.591 1.00 97.38 91 LEU A O 1
ATOM 692 N N . VAL A 1 92 ? -1.230 -1.783 -7.314 1.00 95.69 92 VAL A N 1
ATOM 693 C CA . VAL A 1 92 ? -2.559 -1.262 -7.664 1.00 95.69 92 VAL A CA 1
ATOM 694 C C . VAL A 1 92 ? -3.326 -0.844 -6.408 1.00 95.69 92 VAL A C 1
ATOM 696 O O . VAL A 1 92 ? -3.060 -1.320 -5.304 1.00 95.69 92 VAL A O 1
ATOM 699 N N . LYS A 1 93 ? -4.316 0.036 -6.566 1.00 93.94 93 LYS A N 1
ATOM 700 C CA . LYS A 1 93 ? -5.200 0.409 -5.455 1.00 93.94 93 LYS A CA 1
ATOM 701 C C . LYS A 1 93 ? -6.010 -0.809 -5.005 1.00 93.94 93 LYS A C 1
ATOM 703 O O . LYS A 1 93 ? -6.390 -1.626 -5.842 1.00 93.94 93 LYS A O 1
ATOM 708 N N . ALA A 1 94 ? -6.317 -0.905 -3.711 1.00 94.06 94 ALA A N 1
ATOM 709 C CA . ALA A 1 94 ? -6.937 -2.099 -3.120 1.00 94.06 94 ALA A CA 1
ATOM 710 C C . ALA A 1 94 ? -8.230 -2.568 -3.826 1.00 94.06 94 ALA A C 1
ATOM 712 O O . ALA A 1 94 ? -8.465 -3.759 -4.006 1.00 94.06 94 ALA A O 1
ATOM 713 N N . PHE A 1 95 ? -9.048 -1.634 -4.324 1.00 92.19 95 PHE A N 1
ATOM 714 C CA . PHE A 1 95 ? -10.270 -1.955 -5.072 1.00 92.19 95 PHE A CA 1
ATOM 715 C C . PHE A 1 95 ? -10.027 -2.610 -6.445 1.00 92.19 95 PHE A C 1
ATOM 717 O O . PHE A 1 95 ? -10.974 -3.065 -7.077 1.00 92.19 95 PHE A O 1
ATOM 724 N N . GLN A 1 96 ? -8.785 -2.641 -6.931 1.00 94.19 96 GLN A N 1
ATOM 725 C CA . GLN A 1 96 ? -8.397 -3.309 -8.174 1.00 94.19 96 GLN A CA 1
ATOM 726 C C . GLN A 1 96 ? -7.878 -4.732 -7.929 1.00 94.19 96 GLN A C 1
ATOM 728 O O . GLN A 1 96 ? -7.800 -5.510 -8.878 1.00 94.19 96 GLN A O 1
ATOM 733 N N . THR A 1 97 ? -7.546 -5.089 -6.681 1.00 96.00 97 THR A N 1
ATOM 734 C CA . THR A 1 97 ? -7.000 -6.404 -6.311 1.00 96.00 97 THR A CA 1
ATOM 735 C C . THR A 1 97 ? -7.875 -7.569 -6.796 1.00 96.00 97 THR A C 1
ATOM 737 O O . THR A 1 97 ? -7.316 -8.469 -7.423 1.00 96.00 97 THR A O 1
ATOM 740 N N . PRO A 1 98 ? -9.220 -7.551 -6.648 1.00 96.06 98 PRO A N 1
ATOM 741 C CA . PRO A 1 98 ? -10.074 -8.646 -7.129 1.00 96.06 98 PRO A CA 1
ATOM 742 C C . PRO A 1 98 ? -10.018 -8.884 -8.644 1.00 96.06 98 PRO A C 1
ATOM 744 O O . PRO A 1 98 ? -10.269 -9.992 -9.103 1.00 96.06 98 PRO A O 1
ATOM 747 N N . HIS A 1 99 ? -9.681 -7.861 -9.435 1.00 94.00 99 HIS A N 1
ATOM 748 C CA . HIS A 1 99 ? -9.587 -7.990 -10.891 1.00 94.00 99 HIS A CA 1
ATOM 749 C C . HIS A 1 99 ? -8.246 -8.565 -11.350 1.00 94.00 99 HIS A C 1
ATOM 751 O O . HIS A 1 99 ? -8.192 -9.241 -12.374 1.00 94.00 99 HIS A O 1
ATOM 757 N N . VAL A 1 100 ? -7.163 -8.295 -10.613 1.00 95.12 100 VAL A N 1
ATOM 758 C CA . VAL A 1 100 ? -5.822 -8.783 -10.971 1.00 95.12 100 VAL A CA 1
ATOM 759 C C . VAL A 1 100 ? -5.514 -10.142 -10.349 1.00 95.12 100 VAL A C 1
ATOM 761 O O . VAL A 1 100 ? -4.858 -10.953 -10.994 1.00 95.12 100 VAL A O 1
ATOM 764 N N . ALA A 1 101 ? -6.015 -10.420 -9.139 1.00 96.88 101 ALA A N 1
ATOM 765 C CA . ALA A 1 101 ? -5.666 -11.609 -8.359 1.00 96.88 101 ALA A CA 1
ATOM 766 C C . ALA A 1 101 ? -5.833 -12.948 -9.110 1.00 96.88 101 ALA A C 1
ATOM 768 O O . ALA A 1 101 ? -4.890 -13.743 -9.070 1.00 96.88 101 ALA A O 1
ATOM 769 N N . PRO A 1 102 ? -6.926 -13.191 -9.867 1.00 97.00 102 PRO A N 1
ATOM 770 C CA . PRO A 1 102 ? -7.108 -14.447 -10.600 1.00 97.00 102 PRO A CA 1
ATOM 771 C C . PRO A 1 102 ? -6.037 -14.716 -11.666 1.00 97.00 102 PRO A C 1
ATOM 773 O O . PRO A 1 102 ? -5.814 -15.865 -12.038 1.00 97.00 102 PRO A O 1
ATOM 776 N N . LYS A 1 103 ? -5.373 -13.665 -12.163 1.00 96.25 103 LYS A N 1
ATOM 777 C CA . LYS A 1 103 ? -4.389 -13.743 -13.250 1.00 96.25 103 LYS A CA 1
ATOM 778 C C . LYS A 1 103 ? -2.932 -13.755 -12.762 1.00 96.25 103 LYS A C 1
ATOM 780 O O . LYS A 1 103 ? -2.017 -13.885 -13.567 1.00 96.25 103 LYS A O 1
ATOM 785 N N . LEU A 1 104 ? -2.687 -13.634 -11.453 1.00 96.88 104 LEU A N 1
ATOM 786 C CA . LEU A 1 104 ? -1.323 -13.520 -10.919 1.00 96.88 104 LEU A CA 1
ATOM 787 C C . LEU A 1 104 ? -0.558 -14.843 -10.901 1.00 96.88 104 LEU A C 1
ATOM 789 O O . LEU A 1 104 ? 0.649 -14.848 -11.115 1.00 96.88 104 LEU A O 1
ATOM 793 N N . LEU A 1 105 ? -1.229 -15.963 -10.619 1.00 96.38 105 LEU A N 1
ATOM 794 C CA . LEU A 1 105 ? -0.547 -17.254 -10.516 1.00 96.38 105 LEU A CA 1
ATOM 795 C C . LEU A 1 105 ? 0.067 -17.706 -11.859 1.00 96.38 105 LEU A C 1
ATOM 797 O O . LEU A 1 105 ? 1.230 -18.106 -11.840 1.00 96.38 105 LEU A O 1
ATOM 801 N N . PRO A 1 106 ? -0.628 -17.596 -13.013 1.00 96.06 106 PRO A N 1
ATOM 802 C CA . PRO A 1 106 ? -0.036 -17.886 -14.325 1.00 96.06 106 PRO A CA 1
ATOM 803 C C . PRO A 1 106 ? 1.134 -16.972 -14.717 1.00 96.06 106 PRO A C 1
ATOM 805 O O . PRO A 1 106 ? 1.974 -17.372 -15.517 1.00 96.06 106 PRO A O 1
ATOM 808 N N . LEU A 1 107 ? 1.208 -15.760 -14.153 1.00 96.75 107 LEU A N 1
ATOM 809 C CA . LEU A 1 107 ? 2.296 -14.809 -14.400 1.00 96.75 107 LEU A CA 1
ATOM 810 C C . LEU A 1 107 ? 3.605 -15.205 -13.691 1.00 96.75 107 LEU A C 1
ATOM 812 O O . LEU A 1 107 ? 4.663 -14.638 -13.961 1.00 96.75 107 LEU A O 1
ATOM 816 N N . LEU A 1 108 ? 3.572 -16.162 -12.765 1.00 97.19 108 LEU A N 1
ATOM 817 C CA . LEU A 1 108 ? 4.769 -16.587 -12.054 1.00 97.19 108 LEU A CA 1
ATOM 818 C C . LEU A 1 108 ? 5.531 -17.666 -12.813 1.00 97.19 108 LEU A C 1
ATOM 820 O O . LEU A 1 108 ? 4.960 -18.644 -13.293 1.00 97.19 108 LEU A O 1
ATOM 824 N N . LYS A 1 109 ? 6.860 -17.548 -12.799 1.00 96.19 109 LYS A N 1
ATOM 825 C CA . LYS A 1 109 ? 7.735 -18.709 -12.985 1.00 96.19 109 LYS A CA 1
ATOM 826 C C . LYS A 1 109 ? 7.469 -19.745 -11.881 1.00 96.19 109 LYS A C 1
ATOM 828 O O . LYS A 1 109 ? 6.890 -19.437 -10.832 1.00 96.19 109 LYS A O 1
ATOM 833 N N . GLU A 1 110 ? 7.927 -20.977 -12.094 1.00 92.75 110 GLU A N 1
ATOM 834 C CA . GLU A 1 110 ? 7.699 -22.097 -11.167 1.00 92.75 110 GLU A CA 1
ATOM 835 C C . GLU A 1 110 ? 8.113 -21.763 -9.722 1.00 92.75 110 GLU A C 1
ATOM 837 O O . GLU A 1 110 ? 7.307 -21.934 -8.803 1.00 92.75 110 GLU A O 1
ATOM 842 N N . ASP A 1 111 ? 9.280 -21.140 -9.540 1.00 91.81 111 ASP A N 1
ATOM 843 C CA . ASP A 1 111 ? 9.810 -20.698 -8.239 1.00 91.81 111 ASP A CA 1
ATOM 844 C C . ASP A 1 111 ? 9.495 -19.228 -7.903 1.00 91.81 111 ASP A C 1
ATOM 846 O O . ASP A 1 111 ? 9.980 -18.687 -6.912 1.00 91.81 111 ASP A O 1
ATOM 850 N N . GLY A 1 112 ? 8.668 -18.565 -8.717 1.00 95.88 112 GLY A N 1
ATOM 851 C CA . GLY A 1 112 ? 8.358 -17.148 -8.550 1.00 95.88 112 GLY A CA 1
ATOM 852 C C . GLY A 1 112 ? 7.480 -16.848 -7.331 1.00 95.88 112 GLY A C 1
ATOM 853 O O . GLY A 1 112 ? 6.711 -17.706 -6.871 1.00 95.88 112 GLY A O 1
ATOM 854 N N . ALA A 1 113 ? 7.554 -15.603 -6.859 1.00 98.00 113 ALA A N 1
ATOM 855 C CA . ALA A 1 113 ? 6.819 -15.091 -5.703 1.00 98.00 113 ALA A CA 1
ATOM 856 C C . ALA A 1 113 ? 5.990 -13.836 -6.029 1.00 98.00 113 ALA A C 1
ATOM 858 O O . ALA A 1 113 ? 6.274 -13.096 -6.970 1.00 98.00 113 ALA A O 1
ATOM 859 N N . ILE A 1 114 ? 4.971 -13.573 -5.212 1.00 98.56 114 ILE A N 1
ATOM 860 C CA . ILE A 1 114 ? 4.154 -12.357 -5.236 1.00 98.56 114 ILE A CA 1
ATOM 861 C C . ILE A 1 114 ? 4.363 -11.599 -3.933 1.00 98.56 114 ILE A C 1
ATOM 863 O O . ILE A 1 114 ? 4.199 -12.165 -2.855 1.00 98.56 114 ILE A O 1
ATOM 867 N N . LEU A 1 115 ? 4.653 -10.306 -4.037 1.00 98.69 115 LEU A N 1
ATOM 868 C CA . LEU A 1 115 ? 4.768 -9.388 -2.913 1.00 98.69 115 LEU A CA 1
ATOM 869 C C . LEU A 1 115 ? 3.720 -8.281 -3.040 1.00 98.69 115 LEU A C 1
ATOM 871 O O . LEU A 1 115 ? 3.779 -7.464 -3.958 1.00 98.69 115 LEU A O 1
ATOM 875 N N . THR A 1 116 ? 2.773 -8.214 -2.105 1.00 98.50 116 THR A N 1
ATOM 876 C CA . THR A 1 116 ? 1.869 -7.058 -2.001 1.00 98.50 116 THR A CA 1
ATOM 877 C C . THR A 1 116 ? 2.437 -6.003 -1.054 1.00 98.50 116 THR A C 1
ATOM 879 O O . THR A 1 116 ? 2.818 -6.309 0.076 1.00 98.50 116 THR A O 1
ATOM 882 N N . LEU A 1 117 ? 2.498 -4.757 -1.532 1.00 98.00 117 LEU A N 1
ATOM 883 C CA . LEU A 1 117 ? 2.905 -3.569 -0.763 1.00 98.00 117 LEU A CA 1
ATOM 884 C C . LEU A 1 117 ? 1.812 -2.492 -0.775 1.00 98.00 117 LEU A C 1
ATOM 886 O O . LEU A 1 117 ? 2.073 -1.299 -0.598 1.00 98.00 117 LEU A O 1
ATOM 890 N N . GLN A 1 118 ? 0.580 -2.919 -1.045 1.00 96.19 118 GLN A N 1
ATOM 891 C CA . GLN A 1 118 ? -0.582 -2.052 -1.155 1.00 96.19 118 GLN A CA 1
ATOM 892 C C . GLN A 1 118 ? -0.925 -1.421 0.198 1.00 96.19 118 GLN A C 1
ATOM 894 O O . GLN A 1 118 ? -0.640 -1.967 1.264 1.00 96.19 118 GLN A O 1
ATOM 899 N N . ASN A 1 119 ? -1.566 -0.254 0.160 1.00 92.38 119 ASN A N 1
ATOM 900 C CA . ASN A 1 119 ? -2.148 0.318 1.367 1.00 92.38 119 ASN A CA 1
ATOM 901 C C . ASN A 1 119 ? -3.444 -0.416 1.739 1.00 92.38 119 ASN A C 1
ATOM 903 O O . ASN A 1 119 ? -4.156 -0.938 0.877 1.00 92.38 119 ASN A O 1
ATOM 907 N N . GLY A 1 120 ? -3.775 -0.371 3.029 1.00 95.06 120 GLY A N 1
ATOM 908 C CA . GLY A 1 120 ? -5.002 -0.961 3.552 1.00 95.06 120 GLY A CA 1
ATOM 909 C C . GLY A 1 120 ? -4.920 -2.475 3.765 1.00 95.06 120 GLY A C 1
ATOM 910 O O . GLY A 1 120 ? -3.912 -3.123 3.489 1.00 95.06 120 GLY A O 1
ATOM 911 N N . LEU A 1 121 ? -6.017 -3.020 4.272 1.00 97.56 121 LEU A N 1
ATOM 912 C CA . LEU A 1 121 ? -6.258 -4.428 4.569 1.00 97.56 121 LEU A CA 1
ATOM 913 C C . LEU A 1 121 ? -7.287 -5.007 3.582 1.00 97.56 121 LEU A C 1
ATOM 915 O O . LEU A 1 121 ? -7.900 -4.278 2.800 1.00 97.56 121 LEU A O 1
ATOM 919 N N . GLY A 1 122 ? -7.459 -6.330 3.578 1.00 96.56 122 GLY A N 1
ATOM 920 C CA . GLY A 1 122 ? -8.357 -7.033 2.654 1.00 96.56 122 GLY A CA 1
ATOM 921 C C . GLY A 1 122 ? -7.676 -7.522 1.377 1.00 96.56 122 GLY A C 1
ATOM 922 O O . GLY A 1 122 ? -8.165 -8.446 0.732 1.00 96.56 122 GLY A O 1
ATOM 923 N N . ASN A 1 123 ? -6.532 -6.936 1.008 1.00 97.56 123 ASN A N 1
ATOM 924 C CA . ASN A 1 123 ? -5.776 -7.352 -0.176 1.00 97.56 123 ASN A CA 1
ATOM 925 C C . ASN A 1 123 ? -5.243 -8.779 -0.029 1.00 97.56 123 ASN A C 1
ATOM 927 O O . ASN A 1 123 ? -5.350 -9.582 -0.950 1.00 97.56 123 ASN A O 1
ATOM 931 N N . VAL A 1 124 ? -4.679 -9.098 1.137 1.00 97.56 124 VAL A N 1
ATOM 932 C CA . VAL A 1 124 ? -4.098 -10.414 1.422 1.00 97.56 124 VAL A CA 1
ATOM 933 C C . VAL A 1 124 ? -5.170 -11.501 1.382 1.00 97.56 124 VAL A C 1
ATOM 935 O O . VAL A 1 124 ? -4.929 -12.576 0.839 1.00 97.56 124 VAL A O 1
ATOM 938 N N . GLU A 1 125 ? -6.352 -11.217 1.920 1.00 96.69 125 GLU A N 1
ATOM 939 C CA . GLU A 1 125 ? -7.500 -12.119 1.935 1.00 96.69 125 GLU A CA 1
ATOM 940 C C . GLU A 1 125 ? -7.925 -12.471 0.506 1.00 96.69 125 GLU A C 1
ATOM 942 O O . GLU A 1 125 ? -7.999 -13.650 0.176 1.00 96.69 125 GLU A O 1
ATOM 947 N N . VAL A 1 126 ? -8.076 -11.466 -0.364 1.00 97.81 126 VAL A N 1
ATOM 948 C CA . VAL A 1 126 ? -8.405 -11.670 -1.787 1.00 97.81 126 VAL A CA 1
ATOM 949 C C . VAL A 1 126 ? -7.303 -12.448 -2.512 1.00 97.81 126 VAL A C 1
ATOM 951 O O . VAL A 1 126 ? -7.582 -13.345 -3.301 1.00 97.81 126 VAL A O 1
ATOM 954 N N . LEU A 1 127 ? -6.030 -12.138 -2.256 1.00 98.31 127 LEU A N 1
ATOM 955 C CA . LEU A 1 127 ? -4.913 -12.814 -2.926 1.00 98.31 127 LEU A CA 1
ATOM 956 C C . LEU A 1 127 ? -4.822 -14.302 -2.558 1.00 98.31 127 LEU A C 1
ATOM 958 O O . LEU A 1 127 ? -4.528 -15.125 -3.427 1.00 98.31 127 LEU A O 1
ATOM 962 N N . LYS A 1 128 ? -5.109 -14.659 -1.300 1.00 97.38 128 LYS A N 1
ATOM 963 C CA . LYS A 1 128 ? -5.095 -16.049 -0.810 1.00 97.38 128 LYS A CA 1
ATOM 964 C C . LYS A 1 128 ? -6.148 -16.939 -1.479 1.00 97.38 128 LYS A C 1
ATOM 966 O O . LYS A 1 128 ? -5.972 -18.154 -1.489 1.00 97.38 128 LYS A O 1
ATOM 971 N N . GLU A 1 129 ? -7.206 -16.363 -2.050 1.00 97.75 129 GLU A N 1
ATOM 972 C CA . GLU A 1 129 ? -8.230 -17.113 -2.795 1.00 97.75 129 GLU A CA 1
ATOM 973 C C . GLU A 1 129 ? -7.717 -17.620 -4.155 1.00 97.75 129 GLU A C 1
ATOM 975 O O . GLU A 1 129 ? -8.247 -18.592 -4.691 1.00 97.75 129 GLU A O 1
ATOM 980 N N . HIS A 1 130 ? -6.665 -17.000 -4.703 1.00 97.94 130 HIS A N 1
ATOM 981 C CA . HIS A 1 130 ? -6.165 -17.282 -6.055 1.00 97.94 130 HIS A CA 1
ATOM 982 C C . HIS A 1 130 ? -4.714 -17.767 -6.101 1.00 97.94 130 HIS A C 1
ATOM 984 O O . HIS A 1 130 ? -4.310 -18.429 -7.058 1.00 97.94 130 HIS A O 1
ATOM 990 N N . VAL A 1 131 ? -3.914 -17.438 -5.088 1.00 97.50 131 VAL A N 1
ATOM 991 C CA . VAL A 1 131 ? -2.477 -17.716 -5.058 1.00 97.50 131 VAL A CA 1
ATOM 992 C C . VAL A 1 131 ? -2.143 -18.567 -3.829 1.00 97.50 131 VAL A C 1
ATOM 994 O O . VAL A 1 131 ? -2.514 -18.200 -2.712 1.00 97.50 131 VAL A O 1
ATOM 997 N N . PRO A 1 132 ? -1.397 -19.679 -3.987 1.00 97.38 132 PRO A N 1
ATOM 998 C CA . PRO A 1 132 ? -0.951 -20.489 -2.861 1.00 97.38 132 PRO A CA 1
ATOM 999 C C . PRO A 1 132 ? -0.164 -19.662 -1.843 1.00 97.38 132 PRO A C 1
ATOM 1001 O O . PRO A 1 132 ? 0.746 -18.923 -2.217 1.00 97.38 132 PRO A O 1
ATOM 1004 N N . LEU A 1 133 ? -0.448 -19.863 -0.553 1.00 96.56 133 LEU A N 1
ATOM 1005 C CA . LEU A 1 133 ? 0.177 -19.112 0.543 1.00 96.56 133 LEU A CA 1
ATOM 1006 C C . LEU A 1 133 ? 1.712 -19.122 0.476 1.00 96.56 133 LEU A C 1
ATOM 1008 O O . LEU A 1 133 ? 2.346 -18.099 0.711 1.00 96.56 133 LEU A O 1
ATOM 1012 N N . LYS A 1 134 ? 2.297 -20.249 0.048 1.00 97.19 134 LYS A N 1
ATOM 1013 C CA . LYS A 1 134 ? 3.746 -20.421 -0.111 1.00 97.19 134 LYS A CA 1
ATOM 1014 C C . LYS A 1 134 ? 4.412 -19.499 -1.151 1.00 97.19 134 LYS A C 1
ATOM 1016 O O . LYS A 1 134 ? 5.632 -19.448 -1.230 1.00 97.19 134 LYS A O 1
ATOM 1021 N N . LYS A 1 135 ? 3.624 -18.831 -1.999 1.00 98.06 135 LYS A N 1
ATOM 1022 C CA . LYS A 1 135 ? 4.090 -17.865 -3.009 1.00 98.06 135 LYS A CA 1
ATOM 1023 C C . LYS A 1 135 ? 3.768 -16.421 -2.621 1.00 98.06 135 LYS A C 1
ATOM 1025 O O . LYS A 1 135 ? 4.125 -15.517 -3.369 1.00 98.06 135 LYS A O 1
ATOM 1030 N N . LEU A 1 136 ? 3.079 -16.195 -1.500 1.00 98.38 136 LEU A N 1
ATOM 1031 C CA . LEU A 1 136 ? 2.595 -14.879 -1.106 1.00 98.38 136 LEU A CA 1
ATOM 1032 C C . LEU A 1 136 ? 3.437 -14.268 0.015 1.00 98.38 136 LEU A C 1
ATOM 1034 O O . LEU A 1 136 ? 3.607 -14.833 1.096 1.00 98.38 136 LEU A O 1
ATOM 1038 N N . PHE A 1 137 ? 3.864 -13.042 -0.243 1.00 98.69 137 PHE A N 1
ATOM 1039 C CA . PHE A 1 137 ? 4.528 -12.146 0.681 1.00 98.69 137 PHE A CA 1
ATOM 1040 C C . PHE A 1 137 ? 3.686 -10.886 0.823 1.00 98.69 137 PHE A C 1
ATOM 1042 O O . PHE A 1 137 ? 3.039 -10.431 -0.126 1.00 98.69 137 PHE A O 1
ATOM 1049 N N . ALA A 1 138 ? 3.712 -10.303 2.011 1.00 98.50 138 ALA A N 1
ATOM 1050 C CA . ALA A 1 138 ? 3.038 -9.047 2.278 1.00 98.50 138 ALA A CA 1
ATOM 1051 C C . ALA A 1 138 ? 3.971 -8.120 3.043 1.00 98.50 138 ALA A C 1
ATOM 1053 O O . ALA A 1 138 ? 4.869 -8.559 3.764 1.00 98.50 138 ALA A O 1
ATOM 1054 N N . GLY A 1 139 ? 3.759 -6.825 2.872 1.00 97.81 139 GLY A N 1
ATOM 1055 C CA . GLY A 1 139 ? 4.555 -5.837 3.559 1.00 97.81 139 GLY A CA 1
ATOM 1056 C C . GLY A 1 139 ? 3.991 -4.440 3.446 1.00 97.81 139 GLY A C 1
ATOM 1057 O O . GLY A 1 139 ? 3.002 -4.175 2.765 1.00 97.81 139 GLY A O 1
ATOM 1058 N N . SER A 1 140 ? 4.671 -3.527 4.119 1.00 96.56 140 SER A N 1
ATOM 1059 C CA . SER A 1 140 ? 4.415 -2.106 4.026 1.00 96.56 140 SER A CA 1
ATOM 1060 C C . SER A 1 140 ? 5.625 -1.369 3.473 1.00 96.56 140 SER A C 1
ATOM 1062 O O . SER A 1 140 ? 6.756 -1.852 3.468 1.00 96.56 140 SER A O 1
ATOM 1064 N N . VAL A 1 141 ? 5.352 -0.169 2.985 1.00 95.56 141 VAL A N 1
ATOM 1065 C CA . VAL A 1 141 ? 6.313 0.706 2.333 1.00 95.56 141 VAL A CA 1
ATOM 1066 C C . VAL A 1 141 ? 6.131 2.129 2.846 1.00 95.56 141 VAL A C 1
ATOM 1068 O O . VAL A 1 141 ? 4.988 2.582 3.007 1.00 95.56 141 VAL A O 1
ATOM 1071 N N . THR A 1 142 ? 7.252 2.810 3.093 1.00 93.06 142 THR A N 1
ATOM 1072 C CA . THR A 1 142 ? 7.316 4.233 3.480 1.00 93.06 142 THR A CA 1
ATOM 1073 C C . THR A 1 142 ? 7.958 5.133 2.422 1.00 93.06 142 THR A C 1
ATOM 1075 O O . THR A 1 142 ? 8.018 6.342 2.617 1.00 93.06 142 THR A O 1
ATOM 1078 N N . TYR A 1 143 ? 8.411 4.569 1.297 1.00 92.75 143 TYR A N 1
ATOM 1079 C CA . TYR A 1 143 ? 8.894 5.348 0.157 1.00 92.75 143 TYR A CA 1
ATOM 1080 C C . TYR A 1 143 ? 7.829 6.334 -0.329 1.00 92.75 143 TYR A C 1
ATOM 1082 O O . TYR A 1 143 ? 6.666 5.970 -0.533 1.00 92.75 143 TYR A O 1
ATOM 1090 N N . GLY A 1 144 ? 8.248 7.581 -0.536 1.00 89.94 144 GLY A N 1
ATOM 1091 C CA . GLY A 1 144 ? 7.400 8.640 -1.061 1.00 89.94 144 GLY A CA 1
ATOM 1092 C C . GLY A 1 144 ? 7.653 8.855 -2.547 1.00 89.94 144 GLY A C 1
ATOM 1093 O O . GLY A 1 144 ? 8.790 9.064 -2.961 1.00 89.94 144 GLY A O 1
ATOM 1094 N N . ALA A 1 145 ? 6.592 8.874 -3.350 1.00 92.38 145 ALA A N 1
ATOM 1095 C CA . ALA A 1 145 ? 6.655 9.296 -4.744 1.00 92.38 145 ALA A CA 1
ATOM 1096 C C . ALA A 1 145 ? 5.330 9.923 -5.170 1.00 92.38 145 ALA A C 1
ATOM 1098 O O . ALA A 1 145 ? 4.257 9.486 -4.745 1.00 92.38 145 ALA A O 1
ATOM 1099 N N . TYR A 1 146 ? 5.392 10.908 -6.060 1.00 91.56 146 TYR A N 1
ATOM 1100 C CA . TYR A 1 146 ? 4.208 11.444 -6.723 1.00 91.56 146 TYR A CA 1
ATOM 1101 C C . TYR A 1 146 ? 4.467 11.662 -8.207 1.00 91.56 146 TYR A C 1
ATOM 1103 O O . TYR A 1 146 ? 5.590 11.873 -8.659 1.00 91.56 146 TYR A O 1
ATOM 1111 N N . ARG A 1 147 ? 3.391 11.587 -8.983 1.00 93.69 147 ARG A N 1
ATOM 1112 C CA . ARG A 1 147 ? 3.443 11.804 -10.422 1.00 93.69 147 ARG A CA 1
ATOM 1113 C C . ARG A 1 147 ? 3.299 13.293 -10.713 1.00 93.69 147 ARG A C 1
ATOM 1115 O O . ARG A 1 147 ? 2.269 13.871 -10.373 1.00 93.69 147 ARG A O 1
ATOM 1122 N N . VAL A 1 148 ? 4.301 13.876 -11.365 1.00 93.81 148 VAL A N 1
ATOM 1123 C CA . VAL A 1 148 ? 4.301 15.291 -11.775 1.00 93.81 148 VAL A CA 1
ATOM 1124 C C . VAL A 1 148 ? 3.590 15.454 -13.119 1.00 93.81 148 VAL A C 1
ATOM 1126 O O . VAL A 1 148 ? 2.812 16.384 -13.304 1.00 93.81 148 VAL A O 1
ATOM 1129 N N . ALA A 1 149 ? 3.801 14.505 -14.032 1.00 96.12 149 ALA A N 1
ATOM 1130 C CA . ALA A 1 149 ? 3.156 14.439 -15.339 1.00 96.12 149 ALA A CA 1
ATOM 1131 C C . ALA A 1 149 ? 3.040 12.970 -15.802 1.00 96.12 149 ALA A C 1
ATOM 1133 O O . ALA A 1 149 ? 3.650 12.078 -15.206 1.00 96.12 149 ALA A O 1
ATOM 1134 N N . PRO A 1 150 ? 2.248 12.648 -16.839 1.00 97.44 150 PRO A N 1
ATOM 1135 C CA . PRO A 1 150 ? 2.360 11.362 -17.534 1.00 97.44 150 PRO A CA 1
ATOM 1136 C C . PRO A 1 150 ? 3.828 11.009 -17.853 1.00 97.44 150 PRO A C 1
ATOM 1138 O O . PRO A 1 150 ? 4.572 11.884 -18.270 1.00 97.44 150 PRO A O 1
ATOM 1141 N N . GLY A 1 151 ? 4.258 9.769 -17.590 1.00 97.38 151 GLY A N 1
ATOM 1142 C CA . GLY A 1 151 ? 5.666 9.344 -17.667 1.00 97.38 151 GLY A CA 1
ATOM 1143 C C . GLY A 1 151 ? 6.667 9.965 -16.681 1.00 97.38 151 GLY A C 1
ATOM 1144 O O . GLY A 1 151 ? 7.788 9.483 -16.633 1.00 97.38 151 GLY A O 1
ATOM 1145 N N . VAL A 1 152 ? 6.305 10.979 -15.882 1.00 97.81 152 VAL A N 1
ATOM 1146 C CA . VAL A 1 152 ? 7.255 11.704 -15.011 1.00 97.81 152 VAL A CA 1
ATOM 1147 C C . VAL A 1 152 ? 6.877 11.567 -13.539 1.00 97.81 152 VAL A C 1
ATOM 1149 O O . VAL A 1 152 ? 5.821 12.039 -13.093 1.00 97.81 152 VAL A O 1
ATOM 1152 N N . VAL A 1 153 ? 7.760 10.949 -12.759 1.00 97.19 153 VAL A N 1
ATOM 1153 C CA . VAL A 1 153 ? 7.577 10.711 -11.323 1.00 97.19 153 VAL A CA 1
ATOM 1154 C C . VAL A 1 153 ? 8.704 11.363 -10.542 1.00 97.19 153 VAL A C 1
ATOM 1156 O O . VAL A 1 153 ? 9.860 11.289 -10.934 1.00 97.19 153 VAL A O 1
ATOM 1159 N N . LYS A 1 154 ? 8.357 11.995 -9.420 1.00 95.69 154 LYS A N 1
ATOM 1160 C CA . LYS A 1 154 ? 9.316 12.589 -8.494 1.00 95.69 154 LYS A CA 1
ATOM 1161 C C . LYS A 1 154 ? 9.386 11.779 -7.206 1.00 95.69 154 LYS A C 1
ATOM 1163 O O . LYS A 1 154 ? 8.349 11.513 -6.586 1.00 95.69 154 LYS A O 1
ATOM 1168 N N . ALA A 1 155 ? 10.602 11.415 -6.806 1.00 93.94 155 ALA A N 1
ATOM 1169 C CA . ALA A 1 155 ? 10.875 10.883 -5.479 1.00 93.94 155 ALA A CA 1
ATOM 1170 C C . ALA A 1 155 ? 10.588 11.973 -4.433 1.00 93.94 155 ALA A C 1
ATOM 1172 O O . ALA A 1 155 ? 10.949 13.136 -4.605 1.00 93.94 155 ALA A O 1
ATOM 1173 N N . ALA A 1 156 ? 9.887 11.606 -3.364 1.00 87.69 156 ALA A N 1
ATOM 1174 C CA . ALA A 1 156 ? 9.445 12.524 -2.312 1.00 87.69 156 ALA A CA 1
ATOM 1175 C C . ALA A 1 156 ? 10.075 12.223 -0.945 1.00 87.69 156 ALA A C 1
ATOM 1177 O O . ALA A 1 156 ? 9.853 12.965 0.006 1.00 87.69 156 ALA A O 1
ATOM 1178 N N . GLY A 1 157 ? 10.846 11.143 -0.841 1.00 80.69 157 GLY A N 1
ATOM 1179 C CA . GLY A 1 157 ? 11.494 10.718 0.389 1.00 80.69 157 GLY A CA 1
ATOM 1180 C C . GLY A 1 157 ? 12.081 9.326 0.229 1.00 80.69 157 GLY A C 1
ATOM 1181 O O . GLY A 1 157 ? 11.444 8.451 -0.368 1.00 80.69 157 GLY A O 1
ATOM 1182 N N . GLU A 1 158 ? 13.268 9.125 0.794 1.00 83.94 158 GLU A N 1
ATOM 1183 C CA . GLU A 1 158 ? 13.776 7.780 1.032 1.00 83.94 158 GLU A CA 1
ATOM 1184 C C . GLU A 1 158 ? 12.864 7.045 2.013 1.00 83.94 158 GLU A C 1
ATOM 1186 O O . GLU A 1 158 ? 12.228 7.639 2.889 1.00 83.94 158 GLU A O 1
ATOM 1191 N N . GLY A 1 159 ? 12.778 5.735 1.839 1.00 89.69 159 GLY A N 1
ATOM 1192 C CA . GLY A 1 159 ? 11.865 4.906 2.600 1.00 89.69 159 GLY A CA 1
ATOM 1193 C C . GLY A 1 159 ? 12.467 3.565 2.955 1.00 89.69 159 GLY A C 1
ATOM 1194 O O . GLY A 1 159 ? 13.675 3.338 2.893 1.00 89.69 159 GLY A O 1
ATOM 1195 N N . LYS A 1 160 ? 11.582 2.671 3.372 1.00 94.75 160 LYS A N 1
ATOM 1196 C CA . LYS A 1 160 ? 11.892 1.285 3.671 1.00 94.75 160 LYS A CA 1
ATOM 1197 C C . LYS A 1 160 ? 10.713 0.409 3.273 1.00 94.75 160 LYS A C 1
ATOM 1199 O O . LYS A 1 160 ? 9.558 0.832 3.376 1.00 94.75 160 LYS A O 1
ATOM 1204 N N . ILE A 1 161 ? 11.014 -0.807 2.838 1.00 97.56 161 ILE A N 1
ATOM 1205 C CA . ILE A 1 161 ? 10.050 -1.892 2.683 1.00 97.56 161 ILE A CA 1
ATOM 1206 C C . ILE A 1 161 ? 10.207 -2.824 3.883 1.00 97.56 161 ILE A C 1
ATOM 1208 O O . ILE A 1 161 ? 11.286 -3.370 4.101 1.00 97.56 161 ILE A O 1
ATOM 1212 N N . LYS A 1 162 ? 9.138 -3.009 4.656 1.00 97.88 162 LYS A N 1
ATOM 1213 C CA . LYS A 1 162 ? 9.063 -4.026 5.710 1.00 97.88 162 LYS A CA 1
ATOM 1214 C C . LYS A 1 162 ? 8.166 -5.150 5.227 1.00 97.88 162 LYS A C 1
ATOM 1216 O O . LYS A 1 162 ? 6.992 -4.884 4.976 1.00 97.88 162 LYS A O 1
ATOM 1221 N N . PHE A 1 163 ? 8.679 -6.365 5.073 1.00 98.44 163 PHE A N 1
ATOM 1222 C CA . PHE A 1 163 ? 7.891 -7.461 4.502 1.00 98.44 163 PHE A CA 1
ATOM 1223 C C . PHE A 1 163 ? 8.272 -8.832 5.063 1.00 98.44 163 PHE A C 1
ATOM 1225 O O . PHE A 1 163 ? 9.346 -9.012 5.632 1.00 98.44 163 PHE A O 1
ATOM 1232 N N . GLY A 1 164 ? 7.379 -9.800 4.881 1.00 98.19 164 GLY A N 1
ATOM 1233 C CA . GLY A 1 164 ? 7.591 -11.185 5.282 1.00 98.19 164 GLY A CA 1
ATOM 1234 C C . GLY A 1 164 ? 6.718 -12.152 4.478 1.00 98.19 164 GLY A C 1
ATOM 1235 O O . GLY A 1 164 ? 5.784 -11.719 3.786 1.00 98.19 164 GLY A O 1
ATOM 1236 N N . PRO A 1 165 ? 7.022 -13.458 4.533 1.00 98.06 165 PRO A N 1
ATOM 1237 C CA . PRO A 1 165 ? 6.198 -14.481 3.916 1.00 98.06 165 PRO A CA 1
ATOM 1238 C C . PRO A 1 165 ? 4.903 -14.644 4.717 1.00 98.06 165 PRO A C 1
ATOM 1240 O O . PRO A 1 165 ? 4.892 -14.539 5.944 1.00 98.06 165 PRO A O 1
ATOM 1243 N N . LEU A 1 166 ? 3.795 -14.922 4.033 1.00 97.25 166 LEU A N 1
ATOM 1244 C CA . LEU A 1 166 ? 2.534 -15.241 4.711 1.00 97.25 166 LEU A CA 1
ATOM 1245 C C . LEU A 1 166 ? 2.475 -16.703 5.181 1.00 97.25 166 LEU A C 1
ATOM 1247 O O . LEU A 1 166 ? 1.678 -17.030 6.059 1.00 97.25 166 LEU A O 1
ATOM 1251 N N . ASP A 1 167 ? 3.319 -17.569 4.615 1.00 96.38 167 ASP A N 1
ATOM 1252 C CA . ASP A 1 1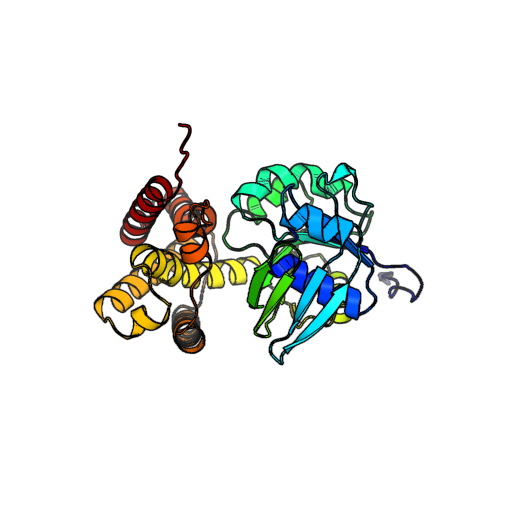67 ? 3.601 -18.914 5.117 1.00 96.38 167 ASP A CA 1
ATOM 1253 C C . ASP A 1 167 ? 4.943 -18.913 5.864 1.00 96.38 167 ASP A C 1
ATOM 1255 O O . ASP A 1 167 ? 5.993 -18.696 5.263 1.00 96.38 167 ASP A O 1
ATOM 1259 N N . LYS A 1 168 ? 4.928 -19.200 7.171 1.00 92.88 168 LYS A N 1
ATOM 1260 C CA . LYS A 1 168 ? 6.135 -19.202 8.019 1.00 92.88 168 LYS A CA 1
ATOM 1261 C C . LYS A 1 168 ? 7.158 -20.278 7.639 1.00 92.88 168 LYS A C 1
ATOM 1263 O O . LYS A 1 168 ? 8.294 -20.216 8.099 1.00 92.88 168 LYS A O 1
ATOM 1268 N N . MET A 1 169 ? 6.768 -21.269 6.836 1.00 94.81 169 MET A N 1
ATOM 1269 C CA . MET A 1 169 ? 7.674 -22.309 6.342 1.00 94.81 169 MET A CA 1
ATOM 1270 C C . MET A 1 169 ? 8.474 -21.864 5.110 1.00 94.81 169 MET A C 1
ATOM 1272 O O . MET A 1 169 ? 9.389 -22.573 4.690 1.00 94.81 169 MET A O 1
ATOM 1276 N N . VAL A 1 170 ? 8.129 -20.720 4.513 1.00 95.50 170 VAL A N 1
ATOM 1277 C CA . VAL A 1 170 ? 8.803 -20.182 3.331 1.00 95.50 170 VAL A CA 1
ATOM 1278 C C . VAL A 1 170 ? 9.962 -19.285 3.737 1.00 95.50 170 VAL A C 1
ATOM 1280 O O . VAL A 1 170 ? 9.821 -18.389 4.562 1.00 95.50 170 VAL A O 1
ATOM 1283 N N . SER A 1 171 ? 11.105 -19.515 3.098 1.00 95.19 171 SER A N 1
ATOM 1284 C CA . SER A 1 171 ? 12.305 -18.686 3.207 1.00 95.19 171 SER A CA 1
ATOM 1285 C C . SER A 1 171 ? 12.081 -17.326 2.518 1.00 95.19 171 SER A C 1
ATOM 1287 O O . SER A 1 171 ? 11.736 -17.303 1.331 1.00 95.19 171 SER A O 1
ATOM 1289 N N . PRO A 1 172 ? 12.237 -16.187 3.223 1.00 95.44 172 PRO A N 1
ATOM 1290 C CA . PRO A 1 172 ? 12.114 -14.858 2.621 1.00 95.44 172 PRO A CA 1
ATOM 1291 C C . PRO A 1 172 ? 13.352 -14.367 1.868 1.00 95.44 172 PRO A C 1
ATOM 1293 O O . PRO A 1 172 ? 13.276 -13.365 1.155 1.00 95.44 172 PRO A O 1
ATOM 1296 N N . GLU A 1 173 ? 14.482 -15.050 2.021 1.00 94.38 173 GLU A N 1
ATOM 1297 C CA . GLU A 1 173 ? 15.784 -14.650 1.495 1.00 94.38 173 GLU A CA 1
ATOM 1298 C C . GLU A 1 173 ? 15.784 -14.424 -0.026 1.00 94.38 173 GLU A C 1
ATOM 1300 O O . GLU A 1 173 ? 16.287 -13.383 -0.439 1.00 94.38 173 GLU A O 1
ATOM 1305 N N . PRO A 1 174 ? 15.160 -15.269 -0.877 1.00 92.12 174 PRO A N 1
ATOM 1306 C CA . PRO A 1 174 ? 15.143 -15.018 -2.320 1.00 92.12 174 PRO A CA 1
ATOM 1307 C C . PRO A 1 174 ? 14.479 -13.685 -2.698 1.00 92.12 174 PRO A C 1
ATOM 1309 O O . PRO A 1 174 ? 14.997 -12.937 -3.525 1.00 92.12 174 PRO A O 1
ATOM 1312 N N . VAL A 1 175 ? 13.356 -13.345 -2.053 1.00 95.06 175 VAL A N 1
ATOM 1313 C CA . VAL A 1 175 ? 12.659 -12.070 -2.292 1.00 95.06 175 VAL A CA 1
ATOM 1314 C C . VAL A 1 175 ? 13.459 -10.902 -1.715 1.00 95.06 175 VAL A C 1
ATOM 1316 O O . VAL A 1 175 ? 13.554 -9.847 -2.341 1.00 95.06 175 VAL A O 1
ATOM 1319 N N . MET A 1 176 ? 14.073 -11.084 -0.543 1.00 95.19 176 MET A N 1
ATOM 1320 C CA . MET A 1 176 ? 14.949 -10.080 0.066 1.00 95.19 176 MET A CA 1
ATOM 1321 C C . MET A 1 176 ? 16.137 -9.758 -0.838 1.00 95.19 176 MET A C 1
ATOM 1323 O O . MET A 1 176 ? 16.455 -8.583 -1.021 1.00 95.19 176 MET A O 1
ATOM 1327 N N . ASP A 1 177 ? 16.758 -10.778 -1.425 1.00 91.06 177 ASP A N 1
ATOM 1328 C CA . ASP A 1 177 ? 17.886 -10.627 -2.336 1.00 91.06 177 ASP A CA 1
ATOM 1329 C C . ASP A 1 177 ? 17.478 -9.862 -3.598 1.00 91.06 177 ASP A C 1
ATOM 1331 O O . ASP A 1 177 ? 18.197 -8.945 -3.995 1.00 91.06 177 ASP A O 1
ATOM 1335 N N . PHE A 1 178 ? 16.304 -10.147 -4.176 1.00 90.44 178 PHE A N 1
ATOM 1336 C CA . PHE A 1 178 ? 15.778 -9.387 -5.319 1.00 90.44 178 PHE A CA 1
ATOM 1337 C C . PHE A 1 178 ? 15.596 -7.902 -4.994 1.00 90.44 178 PHE A C 1
ATOM 1339 O O . PHE A 1 178 ? 16.036 -7.034 -5.752 1.00 90.44 178 PHE A O 1
ATOM 1346 N N . LEU A 1 179 ? 14.989 -7.588 -3.847 1.00 93.44 179 LEU A N 1
ATOM 1347 C CA . LEU A 1 179 ? 14.752 -6.197 -3.463 1.00 93.44 179 LEU A CA 1
ATOM 1348 C C . LEU A 1 179 ? 16.057 -5.465 -3.116 1.00 93.44 179 LEU A C 1
ATOM 1350 O O . LEU A 1 179 ? 16.235 -4.318 -3.522 1.00 93.44 179 LEU A O 1
ATOM 1354 N N . LYS A 1 180 ? 16.997 -6.123 -2.424 1.00 90.88 180 LYS A N 1
ATOM 1355 C CA . LYS A 1 180 ? 18.310 -5.541 -2.098 1.00 90.88 180 LYS A CA 1
ATOM 1356 C C . LYS A 1 180 ? 19.161 -5.281 -3.332 1.00 90.88 180 LYS A C 1
ATOM 1358 O O . LYS A 1 180 ? 19.792 -4.231 -3.415 1.00 90.88 180 LYS A O 1
ATOM 1363 N N . GLN A 1 181 ? 19.179 -6.216 -4.284 1.00 87.19 181 GLN A N 1
ATOM 1364 C CA . GLN A 1 181 ? 19.883 -6.034 -5.556 1.00 87.19 181 GLN A CA 1
ATOM 1365 C C . GLN A 1 181 ? 19.324 -4.855 -6.352 1.00 87.19 181 GLN A C 1
ATOM 1367 O O . GLN A 1 181 ? 20.060 -4.267 -7.124 1.00 87.19 181 GLN A O 1
ATOM 1372 N N . SER A 1 182 ? 18.068 -4.473 -6.109 1.00 86.06 182 SER A N 1
ATOM 1373 C CA . SER A 1 182 ? 17.396 -3.332 -6.737 1.00 86.06 182 SER A CA 1
ATOM 1374 C C . SER A 1 182 ? 17.667 -1.984 -6.048 1.00 86.06 182 SER A C 1
ATOM 1376 O O . SER A 1 182 ? 16.944 -1.018 -6.287 1.00 86.06 182 SER A O 1
ATOM 1378 N N . GLY A 1 183 ? 18.630 -1.921 -5.120 1.00 85.38 183 GLY A N 1
ATOM 1379 C CA . GLY A 1 183 ? 18.969 -0.701 -4.379 1.00 85.38 183 GLY A CA 1
ATOM 1380 C C . GLY A 1 183 ? 17.913 -0.255 -3.359 1.00 85.38 183 GLY A C 1
ATOM 1381 O O . GLY A 1 183 ? 18.000 0.851 -2.829 1.00 85.38 183 GLY A O 1
ATOM 1382 N N . LEU A 1 184 ? 16.909 -1.090 -3.068 1.00 92.75 184 LEU A N 1
ATOM 1383 C CA . LEU A 1 184 ? 15.838 -0.757 -2.130 1.00 92.75 184 LEU A CA 1
ATOM 1384 C C . LEU A 1 184 ? 16.243 -1.084 -0.689 1.00 92.75 184 LEU A C 1
ATOM 1386 O O . LEU A 1 184 ? 16.795 -2.144 -0.386 1.00 92.75 184 LEU A O 1
ATOM 1390 N N . ASN A 1 185 ? 15.898 -0.185 0.228 1.00 94.88 185 ASN A N 1
ATOM 1391 C CA . ASN A 1 185 ? 16.054 -0.395 1.659 1.00 94.88 185 ASN A CA 1
ATOM 1392 C C . ASN A 1 185 ? 14.959 -1.341 2.160 1.00 94.88 185 ASN A C 1
ATOM 1394 O O . ASN A 1 185 ? 13.776 -0.985 2.168 1.00 94.88 185 ASN A O 1
ATOM 1398 N N . VAL A 1 186 ? 15.349 -2.543 2.581 1.00 96.44 186 VAL A N 1
ATOM 1399 C CA . VAL A 1 186 ? 14.412 -3.600 2.972 1.00 96.44 186 VAL A CA 1
ATOM 1400 C C . VAL A 1 186 ? 14.735 -4.201 4.334 1.00 96.44 186 VAL A C 1
ATOM 1402 O O . VAL A 1 186 ? 15.896 -4.384 4.700 1.00 96.44 186 VAL A O 1
ATOM 1405 N N . GLU A 1 187 ? 13.684 -4.541 5.070 1.00 96.81 187 GLU A N 1
ATOM 1406 C CA . GLU A 1 187 ? 13.719 -5.157 6.393 1.00 96.81 187 GLU A CA 1
ATOM 1407 C C . GLU A 1 187 ? 12.726 -6.322 6.425 1.00 96.81 187 GLU A C 1
ATOM 1409 O O . GLU A 1 187 ? 11.580 -6.188 5.986 1.00 96.81 187 GLU A O 1
ATOM 1414 N N . LEU A 1 188 ? 13.181 -7.470 6.926 1.00 97.62 188 LEU A N 1
ATOM 1415 C CA . LEU A 1 188 ? 12.326 -8.633 7.124 1.00 97.62 188 LEU A CA 1
ATOM 1416 C C . LEU A 1 188 ? 11.542 -8.508 8.424 1.00 97.62 188 LEU A C 1
ATOM 1418 O O . LEU A 1 188 ? 12.061 -8.006 9.420 1.00 97.62 188 LEU A O 1
ATOM 1422 N N . VAL A 1 189 ? 10.308 -9.001 8.405 1.00 96.38 189 VAL A N 1
ATOM 1423 C CA . VAL A 1 189 ? 9.451 -9.094 9.586 1.00 96.38 189 VAL A CA 1
ATOM 1424 C C . VAL A 1 189 ? 8.855 -10.490 9.715 1.00 96.38 189 VAL A C 1
ATOM 1426 O O . VAL A 1 189 ? 8.511 -11.123 8.717 1.00 96.38 189 VAL A O 1
ATOM 1429 N N . ASP A 1 190 ? 8.696 -10.943 10.957 1.00 92.81 190 ASP A N 1
ATOM 1430 C CA . ASP A 1 190 ? 8.152 -12.273 11.261 1.00 92.81 190 ASP A CA 1
ATOM 1431 C C . ASP A 1 190 ? 6.636 -12.359 11.039 1.00 92.81 190 ASP A C 1
ATOM 1433 O O . ASP A 1 190 ? 6.099 -13.420 10.719 1.00 92.81 190 ASP A O 1
ATOM 1437 N N . ASP A 1 191 ? 5.936 -11.238 11.237 1.00 95.44 191 ASP A N 1
ATOM 1438 C CA . ASP A 1 191 ? 4.493 -11.125 11.053 1.00 95.44 191 ASP A CA 1
ATOM 1439 C C . ASP A 1 191 ? 4.165 -9.926 10.148 1.00 95.44 191 ASP A C 1
ATOM 1441 O O . ASP A 1 191 ? 4.047 -8.788 10.620 1.00 95.44 191 ASP A O 1
ATOM 1445 N N . PRO A 1 192 ? 4.012 -10.149 8.831 1.00 97.00 192 PRO A N 1
ATOM 1446 C CA . PRO A 1 192 ? 3.653 -9.076 7.914 1.00 97.00 192 PRO A CA 1
ATOM 1447 C C . PRO A 1 192 ? 2.234 -8.540 8.156 1.00 97.00 192 PRO A C 1
ATOM 1449 O O . PRO A 1 192 ? 1.980 -7.375 7.852 1.00 97.00 192 PRO A O 1
ATOM 1452 N N . MET A 1 193 ? 1.315 -9.330 8.730 1.00 97.62 193 MET A N 1
ATOM 1453 C CA . MET A 1 193 ? -0.040 -8.849 9.029 1.00 97.62 193 MET A CA 1
ATOM 1454 C C . MET A 1 193 ? -0.011 -7.818 10.152 1.00 97.62 193 MET A C 1
ATOM 1456 O O . MET A 1 193 ? -0.679 -6.790 10.037 1.00 97.62 193 MET A O 1
ATOM 1460 N N . ARG A 1 194 ? 0.813 -8.033 11.184 1.00 97.25 194 ARG A N 1
ATOM 1461 C CA . ARG A 1 194 ? 1.043 -7.035 12.238 1.00 97.25 194 ARG A CA 1
ATOM 1462 C C . ARG A 1 194 ? 1.488 -5.692 11.655 1.00 97.25 194 ARG A C 1
ATOM 1464 O O . ARG A 1 194 ? 0.887 -4.669 11.963 1.00 97.25 194 ARG A O 1
ATOM 1471 N N . VAL A 1 195 ? 2.468 -5.701 10.751 1.00 97.06 195 VAL A N 1
ATOM 1472 C CA . VAL A 1 195 ? 2.976 -4.478 10.101 1.00 97.06 195 VAL A CA 1
ATOM 1473 C C . VAL A 1 195 ? 1.896 -3.758 9.287 1.00 97.06 195 VAL A C 1
ATOM 1475 O O . VAL A 1 195 ? 1.834 -2.526 9.280 1.00 97.06 195 VAL A O 1
ATOM 1478 N N . LEU A 1 196 ? 1.037 -4.504 8.586 1.00 98.19 196 LEU A N 1
ATOM 1479 C CA . LEU A 1 196 ? -0.084 -3.918 7.848 1.00 98.19 196 LEU A CA 1
ATOM 1480 C C . LEU A 1 196 ? -1.097 -3.256 8.790 1.00 98.19 196 LEU A C 1
ATOM 1482 O O . LEU A 1 196 ? -1.540 -2.142 8.511 1.00 98.19 196 LEU A O 1
ATOM 1486 N N . TRP A 1 197 ? -1.424 -3.905 9.909 1.00 98.44 197 TRP A N 1
ATOM 1487 C CA . TRP A 1 197 ? -2.328 -3.364 10.924 1.00 98.44 197 TRP A CA 1
ATOM 1488 C C . TRP A 1 197 ? -1.769 -2.120 11.616 1.00 98.44 197 TRP A C 1
ATOM 1490 O O . TRP A 1 197 ? -2.496 -1.138 11.738 1.00 98.44 197 TRP A O 1
ATOM 1500 N N . GLU A 1 198 ? -0.484 -2.110 11.981 1.00 97.81 198 GLU A N 1
ATOM 1501 C CA . GLU A 1 198 ? 0.199 -0.924 12.526 1.00 97.81 198 GLU A CA 1
ATOM 1502 C C . GLU A 1 198 ? 0.064 0.270 11.568 1.00 97.81 198 GLU A C 1
ATOM 1504 O O . GLU A 1 198 ? -0.364 1.360 11.955 1.00 97.81 198 GLU A O 1
ATOM 1509 N N . LYS A 1 199 ? 0.343 0.051 10.275 1.00 97.12 199 LYS A N 1
ATOM 1510 C CA . LYS A 1 199 ? 0.206 1.091 9.247 1.00 97.12 199 LYS A CA 1
ATOM 1511 C C . LYS A 1 199 ? -1.246 1.532 9.051 1.00 97.12 199 LYS A C 1
ATOM 1513 O O . LYS A 1 199 ? -1.493 2.718 8.822 1.00 97.12 199 LYS A O 1
ATOM 1518 N N . VAL A 1 200 ? -2.205 0.608 9.094 1.00 98.19 200 VAL A N 1
ATOM 1519 C CA . VAL A 1 200 ? -3.626 0.944 8.941 1.00 98.19 200 VAL A CA 1
ATOM 1520 C C . VAL A 1 200 ? -4.164 1.713 10.140 1.00 98.19 200 VAL A C 1
ATOM 1522 O O . VAL A 1 200 ? -4.879 2.681 9.905 1.00 98.19 200 VAL A O 1
ATOM 1525 N N . ALA A 1 201 ? -3.777 1.381 11.372 1.00 98.50 201 ALA A N 1
ATOM 1526 C CA . ALA A 1 201 ? -4.182 2.133 12.560 1.00 98.50 201 ALA A CA 1
ATOM 1527 C C . ALA A 1 201 ? -3.769 3.611 12.455 1.00 98.50 201 ALA A C 1
ATOM 1529 O O . ALA A 1 201 ? -4.601 4.503 12.619 1.00 98.50 201 ALA A O 1
ATOM 1530 N N . ILE A 1 202 ? -2.521 3.874 12.050 1.00 98.00 202 ILE A N 1
ATOM 1531 C CA . ILE A 1 202 ? -2.017 5.237 11.818 1.00 98.00 202 ILE A CA 1
ATOM 1532 C C . ILE A 1 202 ? -2.779 5.918 10.673 1.00 98.00 202 ILE A C 1
ATOM 1534 O O . ILE A 1 202 ? -3.253 7.047 10.800 1.00 98.00 202 ILE A O 1
ATOM 1538 N N . ASN A 1 203 ? -2.939 5.234 9.540 1.00 97.50 203 ASN A N 1
ATOM 1539 C CA . ASN A 1 203 ? -3.641 5.800 8.390 1.00 97.50 203 ASN A CA 1
ATOM 1540 C C . ASN A 1 203 ? -5.121 6.095 8.676 1.00 97.50 203 ASN A C 1
ATOM 1542 O O . ASN A 1 203 ? -5.650 7.050 8.111 1.00 97.50 203 ASN A O 1
ATOM 1546 N N . ALA A 1 204 ? -5.785 5.294 9.510 1.00 98.19 204 ALA A N 1
ATOM 1547 C CA . ALA A 1 204 ? -7.195 5.447 9.853 1.00 98.19 204 ALA A CA 1
ATOM 1548 C C . ALA A 1 204 ? -7.454 6.680 10.723 1.00 98.19 204 ALA A C 1
ATOM 1550 O O . ALA A 1 204 ? -8.470 7.344 10.527 1.00 98.19 204 ALA A O 1
ATOM 1551 N N . MET A 1 205 ? -6.529 7.024 11.626 1.00 98.00 205 MET A N 1
ATOM 1552 C CA . MET A 1 205 ? -6.641 8.255 12.414 1.00 98.00 205 MET A CA 1
ATOM 1553 C C . MET A 1 205 ? -6.249 9.512 11.621 1.00 98.00 205 MET A C 1
ATOM 1555 O O . MET A 1 205 ? -6.866 10.553 11.808 1.00 98.00 205 MET A O 1
ATOM 1559 N N . ILE A 1 206 ? -5.269 9.439 10.708 1.00 97.88 206 ILE A N 1
ATOM 1560 C CA . ILE A 1 206 ? -4.756 10.627 9.996 1.00 97.88 206 ILE A CA 1
ATOM 1561 C C . ILE A 1 206 ? -5.538 10.906 8.707 1.00 97.88 206 ILE A C 1
ATOM 1563 O O . ILE A 1 206 ? -6.109 11.983 8.531 1.00 97.88 206 ILE A O 1
ATOM 1567 N N . ASN A 1 207 ? -5.535 9.951 7.771 1.00 97.62 207 ASN A N 1
ATOM 1568 C CA . ASN A 1 207 ? -5.890 10.209 6.375 1.00 97.62 207 ASN A CA 1
ATOM 1569 C C . ASN A 1 207 ? -7.329 10.700 6.178 1.00 97.62 207 ASN A C 1
ATOM 1571 O O . ASN A 1 207 ? -7.491 11.711 5.490 1.00 97.62 207 ASN A O 1
ATOM 1575 N N . PRO A 1 208 ? -8.371 10.046 6.731 1.00 98.00 208 PRO A N 1
ATOM 1576 C CA . PRO A 1 208 ? -9.738 10.501 6.505 1.00 98.00 208 PRO A CA 1
ATOM 1577 C C . PRO A 1 208 ? -10.024 11.831 7.210 1.00 98.00 208 PRO A C 1
ATOM 1579 O O . PRO A 1 208 ? -10.725 12.669 6.648 1.00 98.00 208 PRO A O 1
ATOM 1582 N N . VAL A 1 209 ? -9.433 12.079 8.386 1.00 98.12 209 VAL A N 1
ATOM 1583 C CA . VAL A 1 209 ? -9.632 13.324 9.146 1.00 98.12 209 VAL A CA 1
ATOM 1584 C C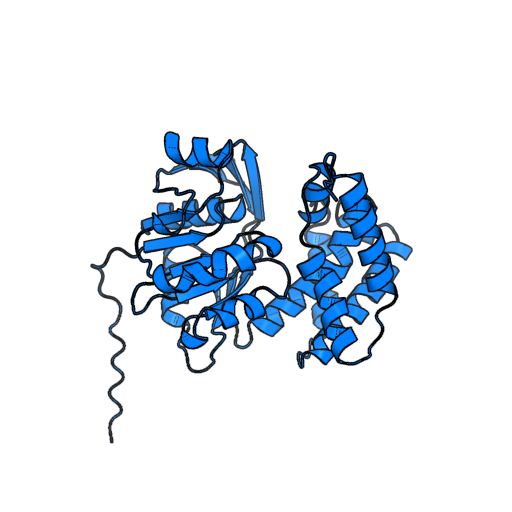 . VAL A 1 209 ? -9.155 14.532 8.342 1.00 98.12 209 VAL A C 1
ATOM 1586 O O . VAL A 1 209 ? -9.925 15.465 8.104 1.00 98.12 209 VAL A O 1
ATOM 1589 N N . VAL A 1 210 ? -7.915 14.504 7.848 1.00 97.75 210 VAL A N 1
ATOM 1590 C CA . VAL A 1 210 ? -7.381 15.635 7.072 1.00 97.75 210 VAL A CA 1
ATOM 1591 C C . VAL A 1 210 ? -7.904 15.677 5.638 1.00 97.75 210 VAL A C 1
ATOM 1593 O O . VAL A 1 210 ? -7.957 16.754 5.045 1.00 97.75 210 VAL A O 1
ATOM 1596 N N . ALA A 1 211 ? -8.354 14.545 5.078 1.00 97.50 211 ALA A N 1
ATOM 1597 C CA . ALA A 1 211 ? -9.050 14.535 3.794 1.00 97.50 211 ALA A CA 1
ATOM 1598 C C . ALA A 1 211 ? -10.402 15.261 3.876 1.00 97.50 211 ALA A C 1
ATOM 1600 O O . ALA A 1 211 ? -10.686 16.109 3.028 1.00 97.50 211 ALA A O 1
ATOM 1601 N N . LEU A 1 212 ? -11.198 14.992 4.918 1.00 97.56 212 LEU A N 1
ATOM 1602 C CA . LEU A 1 212 ? -12.458 15.697 5.181 1.00 97.56 212 LEU A CA 1
ATOM 1603 C C . LEU A 1 212 ? -12.226 17.184 5.464 1.00 97.56 212 LEU A C 1
ATOM 1605 O O . LEU A 1 212 ? -12.946 18.030 4.935 1.00 97.56 212 LEU A O 1
ATOM 1609 N N . ALA A 1 213 ? -11.196 17.506 6.250 1.00 97.25 213 ALA A N 1
ATOM 1610 C CA . ALA A 1 213 ? -10.835 18.885 6.580 1.00 97.25 213 ALA A CA 1
ATOM 1611 C C . ALA A 1 213 ? -10.101 19.631 5.447 1.00 97.25 213 ALA A C 1
ATOM 1613 O O . ALA A 1 213 ? -9.928 20.846 5.532 1.00 97.25 213 ALA A O 1
ATOM 1614 N N . ARG A 1 214 ? -9.684 18.925 4.385 1.00 96.62 214 ARG A N 1
ATOM 1615 C CA . ARG A 1 214 ? -8.918 19.451 3.240 1.00 96.62 214 ARG A CA 1
ATOM 1616 C C . ARG A 1 214 ? -7.645 20.199 3.649 1.00 96.62 214 ARG A C 1
ATOM 1618 O O . ARG A 1 214 ? -7.366 21.291 3.159 1.00 96.62 214 ARG A O 1
ATOM 1625 N N . CYS A 1 215 ? -6.866 19.602 4.544 1.00 96.69 215 CYS A N 1
ATOM 1626 C CA . CYS A 1 215 ? -5.630 20.184 5.061 1.00 96.69 215 CYS A CA 1
ATOM 1627 C C . CYS A 1 215 ? -4.461 19.184 5.047 1.00 96.69 215 CYS A C 1
ATOM 1629 O O . CYS A 1 215 ? -4.621 18.004 4.735 1.00 96.69 215 CYS A O 1
ATOM 1631 N N . ASN A 1 216 ? -3.259 19.677 5.350 1.00 96.44 216 ASN A N 1
ATOM 1632 C CA . ASN A 1 216 ? -2.075 18.836 5.530 1.00 96.44 216 ASN A CA 1
ATOM 1633 C C . ASN A 1 216 ? -2.076 18.181 6.921 1.00 96.44 216 ASN A C 1
ATOM 1635 O O . ASN A 1 216 ? -2.729 18.673 7.844 1.00 96.44 216 ASN A O 1
ATOM 1639 N N . ASN A 1 217 ? -1.284 17.117 7.085 1.00 96.56 217 ASN A N 1
ATOM 1640 C CA . ASN A 1 217 ? -1.226 16.317 8.317 1.00 96.56 217 ASN A CA 1
ATOM 1641 C C . ASN A 1 217 ? -0.975 17.156 9.580 1.00 96.56 217 ASN A C 1
ATOM 1643 O O . ASN A 1 217 ? -1.601 16.921 10.611 1.00 96.56 217 ASN A O 1
ATOM 1647 N N . GLY A 1 218 ? -0.105 18.168 9.491 1.00 96.75 218 GLY A N 1
ATOM 1648 C CA . GLY A 1 218 ? 0.298 18.994 10.632 1.00 96.75 218 GLY A CA 1
ATOM 1649 C C . GLY A 1 218 ? -0.858 19.739 11.300 1.00 96.75 218 GLY A C 1
ATOM 1650 O O . GLY A 1 218 ? -0.771 20.054 12.483 1.00 96.75 218 GLY A O 1
ATOM 1651 N N . LYS A 1 219 ? -1.982 19.949 10.597 1.00 97.81 219 LYS A N 1
ATOM 1652 C CA . LYS A 1 219 ? -3.138 20.651 11.167 1.00 97.81 219 LYS A CA 1
ATOM 1653 C C . LYS A 1 219 ? -3.781 19.897 12.334 1.00 97.81 219 LYS A C 1
ATOM 1655 O O . LYS A 1 219 ? -4.395 20.533 13.185 1.00 97.81 219 LYS A O 1
ATOM 1660 N N . ILE A 1 220 ? -3.596 18.574 12.405 1.00 98.06 220 ILE A N 1
ATO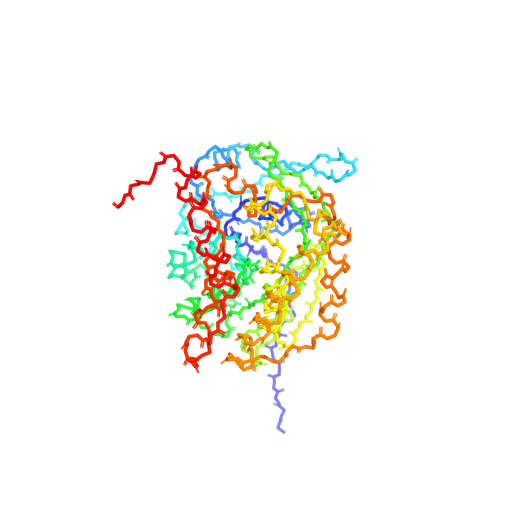M 1661 C CA . ILE A 1 220 ? -4.016 17.758 13.554 1.00 98.06 220 ILE A CA 1
ATOM 1662 C C . ILE A 1 220 ? -3.303 18.214 14.835 1.00 98.06 220 ILE A C 1
ATOM 1664 O O . ILE A 1 220 ? -3.936 18.301 15.880 1.00 98.06 220 ILE A O 1
ATOM 1668 N N . LEU A 1 221 ? -2.010 18.548 14.756 1.00 97.69 221 LEU A N 1
ATOM 1669 C CA . LEU A 1 221 ? -1.200 18.941 15.917 1.00 97.69 221 LEU A CA 1
ATOM 1670 C C . LEU A 1 221 ? -1.566 20.335 16.451 1.00 97.69 221 LEU A C 1
ATOM 1672 O O . LEU A 1 221 ? -1.286 20.655 17.601 1.00 97.69 221 LEU A O 1
ATOM 1676 N N . GLU A 1 222 ? -2.199 21.168 15.623 1.00 97.69 222 GLU A N 1
ATOM 1677 C CA . GLU A 1 222 ? -2.610 22.529 15.985 1.00 97.69 222 GLU A CA 1
ATOM 1678 C C . GLU A 1 222 ? -3.995 22.589 16.649 1.00 97.69 222 GLU A C 1
ATOM 1680 O O . GLU A 1 222 ? -4.341 23.603 17.255 1.00 97.69 222 GLU A O 1
ATOM 1685 N N . VAL A 1 223 ? -4.809 21.537 16.512 1.00 98.12 223 VAL A N 1
ATOM 1686 C CA . VAL A 1 223 ? -6.207 21.514 16.962 1.00 98.12 223 VAL A CA 1
ATOM 1687 C C . VAL A 1 223 ? -6.397 20.367 17.943 1.00 98.12 223 VAL A C 1
ATOM 1689 O O . VAL A 1 223 ? -6.461 19.203 17.548 1.00 98.12 223 VAL A O 1
ATOM 1692 N N . ARG A 1 224 ? -6.532 20.699 19.231 1.00 98.06 224 ARG A N 1
ATOM 1693 C CA . ARG A 1 224 ? -6.686 19.717 20.315 1.00 98.06 224 ARG A CA 1
ATOM 1694 C C . ARG A 1 224 ? -7.810 18.720 20.030 1.00 98.06 224 ARG A C 1
ATOM 1696 O O . ARG A 1 224 ? -7.594 17.519 20.131 1.00 98.06 224 ARG A O 1
ATOM 1703 N N . GLU A 1 225 ? -8.973 19.207 19.611 1.00 98.50 225 GLU A N 1
ATOM 1704 C CA . GLU A 1 225 ? -10.150 18.382 19.323 1.00 98.50 225 GLU A CA 1
ATOM 1705 C C . GLU A 1 225 ? -9.902 17.410 18.151 1.00 98.50 225 GLU A C 1
ATOM 1707 O O . GLU A 1 225 ? -10.445 16.306 18.128 1.00 98.50 225 GLU A O 1
ATOM 1712 N N . ALA A 1 226 ? -9.054 17.784 17.184 1.00 98.12 226 ALA A N 1
ATOM 1713 C CA . ALA A 1 226 ? -8.672 16.899 16.086 1.00 98.12 226 ALA A CA 1
ATOM 1714 C C . ALA A 1 226 ? -7.727 15.791 16.565 1.00 98.12 226 ALA A C 1
ATOM 1716 O O . ALA A 1 226 ? -7.886 14.639 16.161 1.00 98.12 226 ALA A O 1
ATOM 1717 N N . LEU A 1 227 ? -6.770 16.120 17.437 1.00 98.31 227 LEU A N 1
ATOM 1718 C CA . LEU A 1 227 ? -5.868 15.138 18.035 1.00 98.31 227 LEU A CA 1
ATOM 1719 C C . LEU A 1 227 ? -6.618 14.164 18.961 1.00 98.31 227 LEU A C 1
ATOM 1721 O O . LEU A 1 227 ? -6.355 12.963 18.920 1.00 98.31 227 LEU A O 1
ATOM 1725 N N . GLU A 1 228 ? -7.591 14.654 19.732 1.00 98.62 228 GLU A N 1
ATOM 1726 C CA . GLU A 1 228 ? -8.487 13.825 20.551 1.00 98.62 228 GLU A CA 1
ATOM 1727 C C . GLU A 1 228 ? -9.309 12.860 19.683 1.00 98.62 228 GLU A C 1
ATOM 1729 O O . GLU A 1 228 ? -9.350 11.663 19.968 1.00 98.62 228 GLU A O 1
ATOM 1734 N N . LEU A 1 229 ? -9.892 13.333 18.572 1.00 98.75 229 LEU A N 1
ATOM 1735 C CA . LEU A 1 229 ? -10.566 12.456 17.608 1.00 98.75 229 LEU A CA 1
ATOM 1736 C C . LEU A 1 229 ? -9.606 11.407 17.029 1.00 98.75 229 LEU A C 1
ATOM 1738 O O . LEU A 1 229 ? -9.957 10.232 16.946 1.00 98.75 229 LEU A O 1
ATOM 1742 N N . CYS A 1 230 ? -8.394 11.815 16.644 1.00 98.56 230 CYS A N 1
ATOM 1743 C CA . CYS A 1 230 ? -7.381 10.896 16.131 1.00 98.56 230 CYS A CA 1
ATOM 1744 C C . CYS A 1 230 ? -7.041 9.800 17.145 1.00 98.56 230 CYS A C 1
ATOM 1746 O O . CYS A 1 230 ? -6.890 8.644 16.756 1.00 98.56 230 CYS A O 1
ATOM 1748 N N . ARG A 1 231 ? -6.968 10.143 18.436 1.00 98.69 231 ARG A N 1
ATOM 1749 C CA . ARG A 1 231 ? -6.744 9.165 19.500 1.00 98.69 231 ARG A CA 1
ATOM 1750 C C . ARG A 1 231 ? -7.876 8.141 19.581 1.00 98.69 231 ARG A C 1
ATOM 1752 O O . ARG A 1 231 ? -7.599 6.950 19.604 1.00 98.69 231 ARG A O 1
ATOM 1759 N N . VAL A 1 232 ? -9.132 8.585 19.531 1.00 98.81 232 VAL A N 1
ATOM 1760 C CA . VAL A 1 232 ? -10.291 7.673 19.541 1.00 98.81 232 VAL A CA 1
ATOM 1761 C C . VAL A 1 232 ? -10.287 6.744 18.321 1.00 98.81 232 VAL A C 1
ATOM 1763 O O . VAL A 1 232 ? -10.487 5.541 18.465 1.00 98.81 232 VAL A O 1
ATOM 1766 N N . LEU A 1 233 ? -10.020 7.274 17.122 1.00 98.88 233 LEU A N 1
ATOM 1767 C CA . LEU A 1 233 ? -9.932 6.468 15.895 1.00 98.88 233 LEU A CA 1
ATOM 1768 C C . LEU A 1 233 ? -8.792 5.445 15.954 1.00 98.88 233 LEU A C 1
ATOM 1770 O O . LEU A 1 233 ? -8.931 4.330 15.453 1.00 98.88 233 LEU A O 1
ATOM 1774 N N . PHE A 1 234 ? -7.666 5.827 16.555 1.00 98.81 234 PHE A N 1
ATOM 1775 C CA . PHE A 1 234 ? -6.537 4.936 16.777 1.00 98.81 234 PHE A CA 1
ATOM 1776 C C . PHE A 1 234 ? -6.915 3.785 17.712 1.00 98.81 234 PHE A C 1
ATOM 1778 O O . PHE A 1 234 ? -6.730 2.627 17.344 1.00 98.81 234 PHE A O 1
ATOM 1785 N N . ASP A 1 235 ? -7.509 4.093 18.867 1.00 98.75 235 ASP A N 1
ATOM 1786 C CA . ASP A 1 235 ? -7.924 3.095 19.856 1.00 98.75 235 ASP A CA 1
ATOM 1787 C C . ASP A 1 235 ? -8.961 2.113 19.263 1.00 98.75 235 ASP A C 1
ATOM 1789 O O . ASP A 1 235 ? -8.837 0.896 19.425 1.00 98.75 235 ASP A O 1
ATOM 1793 N N . GLU A 1 236 ? -9.929 2.609 18.482 1.00 98.81 236 GLU A N 1
ATOM 1794 C CA . GLU A 1 236 ? -10.891 1.771 17.746 1.00 98.81 236 GLU A CA 1
ATOM 1795 C C . GLU A 1 236 ? -10.218 0.867 16.696 1.00 98.81 236 GLU A C 1
ATOM 1797 O O . GLU A 1 236 ? -10.612 -0.291 16.520 1.00 98.81 236 GLU A O 1
ATOM 1802 N N . ALA A 1 237 ? -9.179 1.353 16.011 1.00 98.81 237 ALA A N 1
ATOM 1803 C CA . ALA A 1 237 ? -8.414 0.539 15.070 1.00 98.81 237 ALA A CA 1
ATOM 1804 C C . ALA A 1 237 ? -7.622 -0.576 15.777 1.00 98.81 237 ALA A C 1
ATOM 1806 O O . ALA A 1 237 ? -7.522 -1.683 15.238 1.00 98.81 237 ALA A O 1
ATOM 1807 N N . LEU A 1 238 ? -7.094 -0.323 16.983 1.00 98.69 238 LEU A N 1
ATOM 1808 C CA . LEU A 1 238 ? -6.453 -1.363 17.796 1.00 98.69 238 LEU A CA 1
ATOM 1809 C C . LEU A 1 238 ? -7.457 -2.438 18.215 1.00 98.69 238 LEU A C 1
ATOM 1811 O O . LEU A 1 238 ? -7.136 -3.625 18.173 1.00 98.69 238 LEU A O 1
ATOM 1815 N N . GLU A 1 239 ? -8.677 -2.046 18.577 1.00 98.62 239 GLU A N 1
ATOM 1816 C CA . GLU A 1 239 ? -9.730 -2.998 18.933 1.00 98.62 239 GLU A CA 1
ATOM 1817 C C . GLU A 1 239 ? -10.136 -3.884 17.744 1.00 98.62 239 GLU A C 1
ATOM 1819 O O . GLU A 1 239 ? -10.263 -5.106 17.879 1.00 98.62 239 GLU A O 1
ATOM 1824 N N . ALA A 1 240 ? -10.235 -3.311 16.541 1.00 98.62 240 ALA A N 1
ATOM 1825 C CA . ALA A 1 240 ? -10.429 -4.095 15.321 1.00 98.62 240 ALA A CA 1
ATOM 1826 C C . ALA A 1 240 ? -9.266 -5.063 15.045 1.00 98.62 240 ALA A C 1
ATOM 1828 O O . ALA A 1 240 ? -9.504 -6.196 14.621 1.00 98.62 240 ALA A O 1
ATOM 1829 N N . ALA A 1 241 ? -8.020 -4.659 15.313 1.00 98.44 241 ALA A N 1
ATOM 1830 C CA . ALA A 1 241 ? -6.865 -5.547 15.178 1.00 98.44 241 ALA A CA 1
ATOM 1831 C C . ALA A 1 241 ? -6.968 -6.748 16.138 1.00 98.44 241 ALA A C 1
ATOM 1833 O O . ALA A 1 241 ? -6.761 -7.892 15.716 1.00 98.44 241 ALA A O 1
ATOM 1834 N N . ARG A 1 242 ? -7.383 -6.520 17.398 1.00 98.31 242 ARG A N 1
ATOM 1835 C CA . ARG A 1 242 ? -7.625 -7.599 18.378 1.00 98.31 242 ARG A CA 1
ATOM 1836 C C . ARG A 1 242 ? -8.696 -8.578 17.896 1.00 98.31 242 ARG A C 1
ATOM 1838 O O . ARG A 1 242 ? -8.532 -9.786 18.070 1.00 98.31 242 ARG A O 1
ATOM 1845 N N . CYS A 1 243 ? -9.753 -8.089 17.242 1.00 97.69 243 CYS A N 1
ATOM 1846 C CA . CYS A 1 243 ? -10.812 -8.928 16.662 1.00 97.69 243 CYS A CA 1
ATOM 1847 C C . CYS A 1 243 ? -10.290 -9.923 15.607 1.00 97.69 243 CYS A C 1
ATOM 1849 O O . CYS A 1 243 ? -10.867 -11.001 15.433 1.00 97.69 243 CYS A O 1
ATOM 1851 N N . GLU A 1 244 ? -9.185 -9.588 14.941 1.00 96.62 244 GLU A N 1
ATOM 1852 C CA . GLU A 1 244 ? -8.506 -10.406 13.927 1.00 96.62 244 GLU A CA 1
ATOM 1853 C C . GLU A 1 244 ? -7.291 -11.163 14.506 1.00 96.62 244 GLU A C 1
ATOM 1855 O O . GLU A 1 244 ? -6.508 -11.765 13.774 1.00 96.62 244 GLU A O 1
ATOM 1860 N N . GLY A 1 245 ? -7.151 -11.184 15.838 1.00 96.75 245 GLY A N 1
ATOM 1861 C CA . GLY A 1 245 ? -6.102 -11.919 16.547 1.00 96.75 245 GLY A CA 1
ATOM 1862 C C . GLY A 1 245 ? -4.732 -11.239 16.530 1.00 96.75 245 GLY A C 1
ATOM 1863 O O . GLY A 1 245 ? -3.739 -11.872 16.887 1.00 96.75 245 GLY A O 1
ATOM 1864 N N . ILE A 1 246 ? -4.662 -9.966 16.137 1.00 97.06 246 ILE A N 1
ATOM 1865 C CA . ILE A 1 246 ? -3.426 -9.186 16.082 1.00 97.06 246 ILE A CA 1
ATOM 1866 C C . ILE A 1 246 ? -3.341 -8.297 17.320 1.00 97.06 246 ILE A C 1
ATOM 1868 O O . ILE A 1 246 ? -4.199 -7.453 17.565 1.00 97.06 246 ILE A O 1
ATOM 1872 N N . THR A 1 247 ? -2.283 -8.482 18.108 1.00 95.06 247 THR A N 1
ATOM 1873 C CA . THR A 1 247 ? -1.996 -7.625 19.265 1.00 95.06 247 THR A CA 1
ATOM 1874 C C . THR A 1 247 ? -0.942 -6.600 18.878 1.00 95.06 247 THR A C 1
ATOM 1876 O O . THR A 1 247 ? 0.163 -6.964 18.471 1.00 95.06 247 THR A O 1
ATOM 1879 N N . LEU A 1 248 ? -1.294 -5.325 19.015 1.00 96.88 248 LEU A N 1
ATOM 1880 C CA . LEU A 1 248 ? -0.418 -4.189 18.759 1.00 96.88 248 LEU A CA 1
ATOM 1881 C C . LEU A 1 248 ? -0.021 -3.542 20.086 1.00 96.88 248 LEU A C 1
ATOM 1883 O O . LEU A 1 248 ? -0.820 -3.490 21.019 1.00 96.88 248 LEU A O 1
ATOM 1887 N N . ASP A 1 249 ? 1.215 -3.063 20.161 1.00 96.69 249 ASP A N 1
ATOM 1888 C CA . ASP A 1 249 ? 1.714 -2.329 21.319 1.00 96.69 249 ASP A CA 1
ATOM 1889 C C . ASP A 1 249 ? 1.243 -0.873 21.219 1.00 96.69 249 ASP A C 1
ATOM 1891 O O . ASP A 1 249 ? 1.712 -0.111 20.376 1.00 96.69 249 ASP A O 1
ATOM 1895 N N . GLU A 1 250 ? 0.255 -0.520 22.037 1.00 97.31 250 GLU A N 1
ATOM 1896 C CA . GLU A 1 250 ? -0.437 0.769 21.982 1.00 97.31 250 GLU A CA 1
ATOM 1897 C C . GLU A 1 250 ? 0.499 1.958 22.225 1.00 97.31 250 GLU A C 1
ATOM 1899 O O . GLU A 1 250 ? 0.465 2.928 21.469 1.00 97.31 250 GLU A O 1
ATOM 1904 N N . GLU A 1 251 ? 1.338 1.893 23.260 1.00 97.12 251 GLU A N 1
ATOM 1905 C CA . GLU A 1 251 ? 2.188 3.013 23.674 1.00 97.12 251 GLU A CA 1
ATOM 1906 C C . GLU A 1 251 ? 3.262 3.307 22.622 1.00 97.12 251 GLU A C 1
ATOM 1908 O O . GLU A 1 251 ? 3.437 4.458 22.198 1.00 97.12 251 GLU A O 1
ATOM 1913 N N . SER A 1 252 ? 3.947 2.262 22.152 1.00 97.62 252 SER A N 1
ATOM 1914 C CA . SER A 1 252 ? 4.978 2.410 21.124 1.00 97.62 252 SER A CA 1
ATOM 1915 C C . SER A 1 252 ? 4.385 2.833 19.781 1.00 97.62 252 SER A C 1
ATOM 1917 O O . SER A 1 252 ? 4.945 3.704 19.111 1.00 97.62 252 SER A O 1
ATOM 1919 N N . LEU A 1 253 ? 3.228 2.282 19.398 1.00 97.88 253 LEU A N 1
ATOM 1920 C CA . LEU A 1 253 ? 2.593 2.604 18.126 1.00 97.88 253 LEU A CA 1
ATOM 1921 C C . LEU A 1 253 ? 1.987 4.011 18.132 1.00 97.88 253 LEU A C 1
ATOM 1923 O O . LEU A 1 253 ? 2.098 4.707 17.126 1.00 97.88 253 LEU A O 1
ATOM 1927 N N . TRP A 1 254 ? 1.404 4.462 19.248 1.00 98.31 254 TRP A N 1
ATOM 1928 C CA . TRP A 1 254 ? 0.932 5.842 19.390 1.00 98.31 254 TRP A CA 1
ATOM 1929 C C . TRP A 1 254 ? 2.093 6.836 19.315 1.00 98.31 254 TRP A C 1
ATOM 1931 O O . TRP A 1 254 ? 2.018 7.821 18.581 1.00 98.31 254 TRP A O 1
ATOM 1941 N N . SER A 1 255 ? 3.198 6.550 20.009 1.00 98.12 255 SER A N 1
ATOM 1942 C CA . SER A 1 255 ? 4.414 7.373 19.945 1.00 98.12 255 SER A CA 1
ATOM 1943 C C . SER A 1 255 ? 4.943 7.465 18.511 1.00 98.12 255 SER A C 1
ATOM 1945 O O . SER A 1 255 ? 5.210 8.555 18.007 1.00 98.12 255 SER A O 1
ATOM 1947 N N . PHE A 1 256 ? 4.992 6.333 17.804 1.00 97.00 256 PHE A N 1
ATOM 1948 C CA . PHE A 1 256 ? 5.371 6.301 16.394 1.00 97.00 256 PHE A CA 1
ATOM 1949 C C . PHE A 1 256 ? 4.377 7.059 15.496 1.00 97.00 256 PHE A C 1
ATOM 1951 O O . PHE A 1 256 ? 4.796 7.757 14.574 1.00 97.00 256 PHE A O 1
ATOM 1958 N N . ALA A 1 257 ? 3.070 6.987 15.767 1.00 97.19 257 ALA A N 1
ATOM 1959 C CA . ALA A 1 257 ? 2.055 7.749 15.039 1.00 97.19 257 ALA A CA 1
ATOM 1960 C C . ALA A 1 257 ? 2.262 9.267 15.180 1.00 97.19 257 ALA A C 1
ATOM 1962 O O . ALA A 1 257 ? 2.116 9.998 14.197 1.00 97.19 257 ALA A O 1
ATOM 1963 N N . MET A 1 258 ? 2.641 9.739 16.374 1.00 98.06 258 MET A N 1
ATOM 1964 C CA . MET A 1 258 ? 2.970 11.150 16.609 1.00 98.06 258 MET A CA 1
ATOM 1965 C C . MET A 1 258 ? 4.219 11.570 15.835 1.00 98.06 258 MET A C 1
ATOM 1967 O O . MET A 1 258 ? 4.186 12.582 15.136 1.00 98.06 258 MET A O 1
ATOM 1971 N N . GLU A 1 259 ? 5.277 10.753 15.842 1.00 96.12 259 GLU A N 1
ATOM 1972 C CA . GLU A 1 259 ? 6.458 11.023 15.013 1.00 96.12 259 GLU A CA 1
ATOM 1973 C C . GLU A 1 259 ? 6.120 11.089 13.519 1.00 96.12 259 GLU A C 1
ATOM 1975 O O . GLU A 1 259 ? 6.664 11.922 12.790 1.00 96.12 259 GLU A O 1
ATOM 1980 N N . VAL A 1 260 ? 5.239 10.203 13.040 1.00 93.62 260 VAL A N 1
ATOM 1981 C CA . VAL A 1 260 ? 4.767 10.227 11.652 1.00 93.62 260 VAL A CA 1
ATOM 1982 C C . VAL A 1 260 ? 4.045 11.541 11.373 1.00 93.62 260 VAL A C 1
ATOM 1984 O O . VAL A 1 260 ? 4.348 12.176 10.362 1.00 93.62 260 VAL A O 1
ATOM 1987 N N . LEU A 1 261 ? 3.135 11.984 12.243 1.00 94.56 261 LEU A N 1
ATOM 1988 C CA . LEU A 1 261 ? 2.440 13.266 12.085 1.00 94.56 261 LEU A CA 1
ATOM 1989 C C . LEU A 1 261 ? 3.408 14.451 12.021 1.00 94.56 261 LEU A C 1
ATOM 1991 O O . LEU A 1 261 ? 3.277 15.284 11.126 1.00 94.56 261 LEU A O 1
ATOM 1995 N N . GLU A 1 262 ? 4.398 14.499 12.910 1.00 95.00 262 GLU A N 1
ATOM 1996 C CA . GLU A 1 262 ? 5.405 15.564 12.949 1.00 95.00 262 GLU A CA 1
ATOM 1997 C C . GLU A 1 262 ? 6.282 15.567 11.689 1.00 95.00 262 GLU A C 1
ATOM 1999 O O . GLU A 1 262 ? 6.375 16.577 10.987 1.00 95.00 262 GLU A O 1
ATOM 2004 N N . LYS A 1 263 ? 6.877 14.418 11.342 1.00 91.94 263 LYS A N 1
ATOM 2005 C CA . LYS A 1 263 ? 7.763 14.276 10.168 1.00 91.94 263 LYS A CA 1
ATOM 2006 C C . LYS A 1 263 ? 7.029 14.509 8.852 1.00 91.94 263 LYS A C 1
ATOM 2008 O O . LYS A 1 263 ? 7.647 14.884 7.858 1.00 91.94 263 LYS A O 1
ATOM 2013 N N . THR A 1 264 ? 5.719 14.278 8.833 1.00 91.44 264 THR A N 1
ATOM 2014 C CA . THR A 1 264 ? 4.878 14.452 7.647 1.00 91.44 264 THR A CA 1
ATOM 2015 C C . THR A 1 264 ? 3.967 15.670 7.743 1.00 91.44 264 THR A C 1
ATOM 2017 O O . THR A 1 264 ? 3.032 15.771 6.958 1.00 91.44 264 THR A O 1
ATOM 2020 N N . ALA A 1 265 ? 4.233 16.626 8.640 1.00 93.69 265 ALA A N 1
ATOM 2021 C CA . ALA A 1 265 ? 3.332 17.751 8.902 1.00 93.69 265 ALA A CA 1
ATOM 2022 C C . ALA A 1 265 ? 2.984 18.567 7.641 1.00 93.69 265 ALA A C 1
ATOM 2024 O O . ALA A 1 265 ? 1.833 18.965 7.450 1.00 93.69 265 ALA A O 1
ATOM 2025 N N . ALA A 1 266 ? 3.959 18.768 6.749 1.00 91.81 266 ALA A N 1
ATOM 2026 C CA . ALA A 1 266 ? 3.772 19.461 5.473 1.00 91.81 266 ALA A CA 1
ATOM 2027 C C . ALA A 1 266 ? 3.153 18.579 4.372 1.00 91.81 266 ALA A C 1
ATOM 2029 O O . ALA A 1 266 ? 2.795 19.084 3.307 1.00 91.81 266 ALA A O 1
ATOM 2030 N N . ASN A 1 267 ? 3.031 17.270 4.603 1.00 90.50 267 ASN A N 1
ATOM 2031 C CA . ASN A 1 267 ? 2.547 16.341 3.598 1.00 90.50 267 ASN A CA 1
ATOM 2032 C C . ASN A 1 267 ? 1.042 16.466 3.420 1.00 90.50 267 ASN A C 1
ATOM 2034 O O . ASN A 1 267 ? 0.255 16.562 4.365 1.00 90.50 267 ASN A O 1
ATOM 2038 N N . ARG A 1 268 ? 0.661 16.357 2.154 1.00 89.19 268 ARG A N 1
ATOM 2039 C CA . ARG A 1 268 ? -0.716 16.209 1.724 1.00 89.19 268 ARG A CA 1
ATOM 2040 C C . ARG A 1 268 ? -0.981 14.725 1.452 1.00 89.19 268 ARG A C 1
ATOM 2042 O O . ARG A 1 268 ? -0.408 14.195 0.494 1.00 89.19 268 ARG A O 1
ATOM 2049 N N . PRO A 1 269 ? -1.799 14.021 2.252 1.00 90.62 269 PRO A N 1
ATOM 2050 C CA . PRO A 1 269 ? -1.918 12.572 2.133 1.00 90.62 269 PRO A CA 1
ATOM 2051 C C . PRO A 1 269 ? -2.634 12.159 0.847 1.00 90.62 269 PRO A C 1
ATOM 2053 O O . PRO A 1 269 ? -3.445 12.897 0.283 1.00 90.62 269 PRO A O 1
ATOM 2056 N N . SER A 1 270 ? -2.346 10.942 0.386 1.00 90.19 270 SER A N 1
ATOM 2057 C CA . SER A 1 270 ? -2.863 10.402 -0.878 1.00 90.19 270 SER A CA 1
ATOM 2058 C C . SER A 1 270 ? -4.393 10.373 -0.939 1.00 90.19 270 SER A C 1
ATOM 2060 O O . SER A 1 270 ? -4.959 10.649 -1.992 1.00 90.19 270 SER A O 1
ATOM 2062 N N . MET A 1 271 ? -5.066 10.116 0.186 1.00 94.44 271 MET A N 1
ATOM 2063 C CA . MET A 1 271 ? -6.530 10.127 0.277 1.00 94.44 271 MET A CA 1
ATOM 2064 C C . MET A 1 271 ? -7.123 11.509 -0.044 1.00 94.44 271 MET A C 1
ATOM 2066 O O . MET A 1 271 ? -8.081 11.595 -0.810 1.00 94.44 271 MET A O 1
ATOM 2070 N N . LEU A 1 272 ? -6.520 12.593 0.462 1.00 95.12 272 LEU A N 1
ATOM 2071 C CA . LEU A 1 272 ? -6.925 13.963 0.128 1.00 95.12 272 LEU A CA 1
ATOM 2072 C C . LEU A 1 272 ? -6.650 14.286 -1.351 1.00 95.12 272 LEU A C 1
ATOM 2074 O O . LEU A 1 272 ? -7.462 14.929 -2.015 1.00 95.12 272 LEU A O 1
ATOM 2078 N N . GLN A 1 273 ? -5.521 13.819 -1.889 1.00 92.31 273 GLN A N 1
ATOM 2079 C CA . GLN A 1 273 ? -5.197 13.983 -3.311 1.00 92.31 273 GLN A CA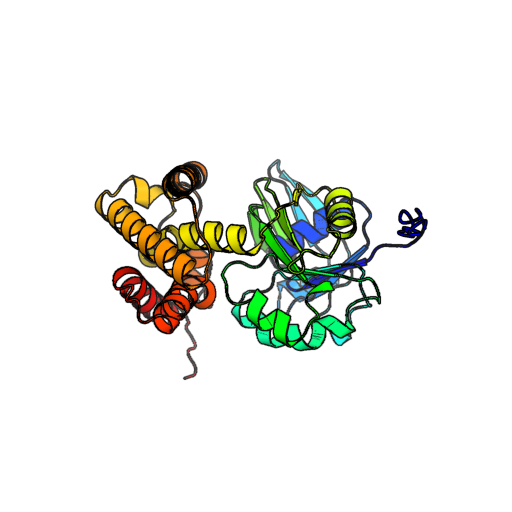 1
ATOM 2080 C C . GLN A 1 273 ? -6.189 13.264 -4.230 1.00 92.31 273 GLN A C 1
ATOM 2082 O O . GLN A 1 273 ? -6.552 13.800 -5.280 1.00 92.31 273 GLN A O 1
ATOM 2087 N N . ASP A 1 274 ? -6.620 12.060 -3.850 1.00 92.25 274 ASP A N 1
ATOM 2088 C CA . ASP A 1 274 ? -7.643 11.303 -4.568 1.00 92.25 274 ASP A CA 1
ATOM 2089 C C . ASP A 1 274 ? -8.990 12.034 -4.519 1.00 92.25 274 ASP A C 1
ATOM 2091 O O . ASP A 1 274 ? -9.574 12.273 -5.578 1.00 92.25 274 ASP A O 1
ATOM 2095 N N . LEU A 1 275 ? -9.409 12.505 -3.339 1.00 92.94 275 LEU A N 1
ATOM 2096 C CA . LEU A 1 275 ? -10.662 13.241 -3.165 1.00 92.94 275 LEU A CA 1
ATOM 2097 C C . LEU A 1 275 ? -10.717 14.525 -4.008 1.00 92.94 275 LEU A C 1
ATOM 2099 O O . LEU A 1 275 ? -11.677 14.748 -4.738 1.00 92.94 275 LEU A O 1
ATOM 2103 N N . GLU A 1 276 ? -9.684 15.370 -3.97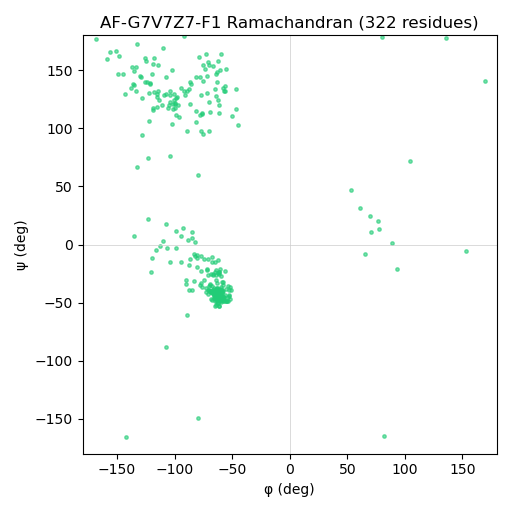1 1.00 92.00 276 GLU A N 1
ATOM 2104 C CA . GLU A 1 276 ? -9.661 16.603 -4.778 1.00 92.00 276 GLU A CA 1
ATOM 2105 C C . GLU A 1 276 ? -9.589 16.350 -6.283 1.00 92.00 276 GLU A C 1
ATOM 2107 O O . GLU A 1 276 ? -10.053 17.169 -7.073 1.00 92.00 276 GLU A O 1
ATOM 2112 N N . SER A 1 277 ? -9.027 15.212 -6.683 1.00 89.56 277 SER A N 1
ATOM 2113 C CA . SER A 1 277 ? -8.984 14.818 -8.088 1.00 89.56 277 SER A CA 1
ATOM 2114 C C . SER A 1 277 ? -10.257 14.106 -8.555 1.00 89.56 277 SER A C 1
ATOM 2116 O O . SER A 1 277 ? -10.262 13.576 -9.666 1.00 89.56 277 SER A O 1
ATOM 2118 N N . GLY A 1 278 ? -11.293 14.012 -7.711 1.00 90.00 278 GLY A N 1
ATOM 2119 C CA . GLY A 1 278 ? -12.520 13.275 -8.017 1.00 90.00 278 GLY A CA 1
ATOM 2120 C C . GLY A 1 278 ? -12.279 11.785 -8.269 1.00 90.00 278 GLY A C 1
ATOM 2121 O O . GLY A 1 278 ? -12.954 11.181 -9.098 1.00 90.00 278 GLY A O 1
ATOM 2122 N N . ARG A 1 279 ? -11.274 11.189 -7.613 1.00 88.56 279 ARG A N 1
ATOM 2123 C CA . ARG A 1 279 ? -10.965 9.757 -7.703 1.00 88.56 279 ARG A CA 1
ATOM 2124 C C . ARG A 1 279 ? -11.474 9.023 -6.469 1.00 88.56 279 ARG A C 1
ATOM 2126 O O . ARG A 1 279 ? -11.474 9.561 -5.366 1.00 88.56 279 ARG A O 1
ATOM 2133 N N . ARG A 1 280 ? -11.824 7.749 -6.657 1.00 91.00 280 ARG A N 1
ATOM 2134 C CA . ARG A 1 280 ? -12.096 6.816 -5.556 1.00 91.00 280 ARG A CA 1
ATOM 2135 C C . ARG A 1 280 ? -10.877 6.711 -4.633 1.00 91.00 280 ARG A C 1
ATOM 2137 O O . ARG A 1 280 ? -9.758 6.549 -5.128 1.00 91.00 280 ARG A O 1
ATOM 2144 N N . THR A 1 281 ? -11.094 6.762 -3.320 1.00 94.25 281 THR A N 1
ATOM 2145 C CA . THR A 1 281 ? -10.022 6.630 -2.325 1.00 94.25 281 THR A CA 1
ATOM 2146 C C . THR A 1 281 ? -9.829 5.173 -1.880 1.00 94.25 281 THR A C 1
ATOM 2148 O O . THR A 1 281 ? -10.518 4.258 -2.335 1.00 94.25 281 THR A O 1
ATOM 2151 N N . GLU A 1 282 ? -8.873 4.940 -0.978 1.00 94.69 282 GLU A N 1
ATOM 2152 C CA . GLU A 1 282 ? -8.631 3.632 -0.345 1.00 94.69 282 GLU A CA 1
ATOM 2153 C C . GLU A 1 282 ? -9.378 3.468 0.990 1.00 94.69 282 GLU A C 1
ATOM 2155 O O . GLU A 1 282 ? -9.082 2.548 1.747 1.00 94.69 282 GLU A O 1
ATOM 2160 N N . ASN A 1 283 ? -10.353 4.335 1.291 1.00 96.69 283 ASN A N 1
ATOM 2161 C CA . ASN A 1 283 ? -11.060 4.341 2.574 1.00 96.69 283 ASN A CA 1
ATOM 2162 C C . ASN A 1 283 ? -11.763 3.005 2.894 1.00 96.69 283 ASN A C 1
ATOM 2164 O O . ASN A 1 283 ? -11.805 2.595 4.050 1.00 96.69 283 ASN A O 1
ATOM 2168 N N . GLU A 1 284 ? -12.237 2.280 1.876 1.00 97.12 284 GLU A N 1
ATOM 2169 C CA . GLU A 1 284 ? -12.786 0.920 2.026 1.00 97.12 284 GLU A CA 1
ATOM 2170 C C . GLU A 1 284 ? -11.770 -0.072 2.608 1.00 97.12 284 GLU A C 1
ATOM 2172 O O . GLU A 1 284 ? -12.107 -0.883 3.462 1.00 97.12 284 GLU A O 1
ATOM 2177 N N . ALA A 1 285 ? -10.508 0.009 2.182 1.00 97.44 285 ALA A N 1
ATOM 2178 C CA . ALA A 1 285 ? -9.445 -0.878 2.652 1.00 97.44 285 ALA A CA 1
ATOM 2179 C C . ALA A 1 285 ? -8.834 -0.419 3.987 1.00 97.44 285 ALA A C 1
ATOM 2181 O O . ALA A 1 285 ? -8.017 -1.127 4.565 1.00 97.44 285 ALA A O 1
ATOM 2182 N N . ILE A 1 286 ? -9.193 0.769 4.476 1.00 98.25 286 ILE A N 1
ATOM 2183 C CA . ILE A 1 286 ? -8.710 1.319 5.747 1.00 98.25 286 ILE A CA 1
ATOM 2184 C C . ILE A 1 286 ? -9.864 1.259 6.751 1.00 98.25 286 ILE A C 1
ATOM 2186 O O . ILE A 1 286 ? -10.040 0.246 7.426 1.00 98.25 286 ILE A O 1
ATOM 2190 N N . SER A 1 287 ? -10.700 2.297 6.803 1.00 98.44 287 SER A N 1
ATOM 2191 C CA . SER A 1 287 ? -11.800 2.397 7.762 1.00 98.44 287 SER A CA 1
ATOM 2192 C C . SER A 1 287 ? -12.912 1.383 7.482 1.00 98.44 287 SER A C 1
ATOM 2194 O O . SER A 1 287 ? -13.482 0.834 8.420 1.00 98.44 287 SER A O 1
ATOM 2196 N N . GLY A 1 288 ? -13.193 1.076 6.210 1.00 98.25 288 GLY A N 1
ATOM 2197 C CA . GLY A 1 288 ? -14.177 0.046 5.849 1.00 98.25 288 GLY A CA 1
ATOM 2198 C C . GLY A 1 288 ? -13.773 -1.346 6.345 1.00 98.25 288 GLY A C 1
ATOM 2199 O O . GLY A 1 288 ? -14.589 -2.067 6.920 1.00 98.25 288 GLY A O 1
ATOM 2200 N N . TYR A 1 289 ? -12.494 -1.705 6.204 1.00 98.38 289 TYR A N 1
ATOM 2201 C CA . TYR A 1 289 ? -11.977 -2.978 6.702 1.00 98.38 289 TYR A CA 1
ATOM 2202 C C . TYR A 1 289 ? -11.978 -3.043 8.234 1.00 98.38 289 TYR A C 1
ATOM 2204 O O . TYR A 1 289 ? -12.378 -4.065 8.785 1.00 98.38 289 TYR A O 1
ATOM 2212 N N . ILE A 1 290 ? -11.585 -1.960 8.919 1.00 98.62 290 ILE A N 1
ATOM 2213 C CA . ILE A 1 290 ? -11.650 -1.852 10.389 1.00 98.62 290 ILE A CA 1
ATOM 2214 C C . ILE A 1 290 ? -13.072 -2.152 10.887 1.00 98.62 290 ILE A C 1
ATOM 2216 O O . ILE A 1 290 ? -13.256 -3.005 11.755 1.00 98.62 290 ILE A O 1
ATOM 2220 N N . LEU A 1 291 ? -14.085 -1.524 10.279 1.00 98.75 291 LEU A N 1
ATOM 2221 C CA . LEU A 1 291 ? -15.491 -1.763 10.618 1.00 98.75 291 LEU A CA 1
ATOM 2222 C C . LEU A 1 291 ? -15.899 -3.219 10.370 1.00 98.75 291 LEU A C 1
ATOM 2224 O O . LEU A 1 291 ? -16.503 -3.842 11.240 1.00 98.75 291 LEU A O 1
ATOM 2228 N N . LYS A 1 292 ? -15.519 -3.786 9.219 1.00 98.25 292 LYS A N 1
ATOM 2229 C CA . LYS A 1 292 ? -15.808 -5.186 8.878 1.00 98.25 292 LYS A CA 1
ATOM 2230 C C . LYS A 1 292 ? -15.168 -6.170 9.865 1.00 98.25 292 LYS A C 1
ATOM 2232 O O . LYS A 1 292 ? -15.780 -7.182 10.197 1.00 98.25 292 LYS A O 1
ATOM 2237 N N . ALA A 1 293 ? -13.937 -5.914 10.305 1.00 97.75 293 ALA A N 1
ATOM 2238 C CA . ALA A 1 293 ? -13.227 -6.762 11.263 1.00 97.75 293 ALA A CA 1
ATOM 2239 C C . ALA A 1 293 ? -13.933 -6.790 12.629 1.00 97.75 293 ALA A C 1
ATOM 2241 O O . ALA A 1 293 ? -14.144 -7.867 13.190 1.00 97.75 293 ALA A O 1
ATOM 2242 N N . ALA A 1 294 ? -14.359 -5.625 13.121 1.00 98.12 294 ALA A N 1
ATOM 2243 C CA . ALA A 1 294 ? -15.091 -5.497 14.379 1.00 98.12 294 ALA A CA 1
ATOM 2244 C C . ALA A 1 294 ? -16.507 -6.097 14.306 1.00 98.12 294 ALA A C 1
ATOM 2246 O O . ALA A 1 294 ? -16.924 -6.829 15.207 1.00 98.12 294 ALA A O 1
ATOM 2247 N N . GLU A 1 295 ? -17.220 -5.882 13.194 1.00 97.50 295 GLU A N 1
ATOM 2248 C CA . GLU A 1 295 ? -18.578 -6.399 12.979 1.00 97.50 295 GLU A CA 1
ATOM 2249 C C . GLU A 1 295 ? -18.641 -7.931 13.076 1.00 97.50 295 GLU A C 1
ATOM 2251 O O . GLU A 1 295 ? -19.538 -8.470 13.725 1.00 97.50 295 GLU A O 1
ATOM 2256 N N . LYS A 1 296 ? -17.642 -8.652 12.538 1.00 95.00 296 LYS A N 1
ATOM 2257 C CA . LYS A 1 296 ? -17.540 -10.124 12.661 1.00 95.00 296 LYS A CA 1
ATOM 2258 C C . LYS A 1 296 ? -17.540 -10.621 14.113 1.00 95.00 296 LYS A C 1
ATOM 2260 O O . LYS A 1 296 ? -17.808 -11.800 14.347 1.00 95.00 296 LYS A O 1
ATOM 2265 N N . LYS A 1 297 ? -17.172 -9.764 15.069 1.00 97.31 297 LYS A N 1
ATOM 2266 C CA . LYS A 1 297 ? -17.099 -10.065 16.506 1.00 97.31 297 LYS A CA 1
ATOM 2267 C C . LYS A 1 297 ? -18.176 -9.348 17.323 1.00 97.31 297 LYS A C 1
ATOM 2269 O O . LYS A 1 297 ? -18.195 -9.507 18.538 1.00 97.31 297 LYS A O 1
ATOM 2274 N N . GLY A 1 298 ? -19.076 -8.603 16.677 1.00 97.44 298 GLY A N 1
ATOM 2275 C CA . GLY A 1 298 ? -20.113 -7.823 17.354 1.00 97.44 298 GLY A CA 1
ATOM 2276 C C . GLY A 1 298 ? -19.574 -6.619 18.132 1.00 97.44 298 GLY A C 1
ATOM 2277 O O . GLY A 1 298 ? -20.217 -6.189 19.084 1.00 97.44 298 GLY A O 1
ATOM 2278 N N . VAL A 1 299 ? -18.400 -6.098 17.759 1.00 98.38 299 VAL A N 1
ATOM 2279 C CA . VAL A 1 299 ? -17.807 -4.901 18.369 1.00 98.38 299 VAL A CA 1
ATOM 2280 C C . VAL A 1 299 ? -18.232 -3.662 17.583 1.00 98.38 299 VAL A C 1
ATOM 2282 O O . VAL A 1 299 ? -18.144 -3.632 16.355 1.00 98.38 299 VAL A O 1
ATOM 2285 N N . GLU A 1 300 ? -18.687 -2.628 18.289 1.00 98.25 300 GLU A N 1
ATOM 2286 C CA . GLU A 1 300 ? -19.052 -1.345 17.686 1.00 98.25 300 GLU A CA 1
ATOM 2287 C C . GLU A 1 300 ? -17.885 -0.355 17.729 1.00 98.25 300 GLU A C 1
ATOM 2289 O O . GLU A 1 300 ? -17.256 -0.178 18.768 1.00 98.25 300 GLU A O 1
ATOM 2294 N N . LEU A 1 301 ? -17.646 0.330 16.607 1.00 98.69 301 LEU A N 1
ATOM 2295 C CA . LEU A 1 301 ? -16.615 1.364 16.453 1.00 98.69 301 LEU A CA 1
ATOM 2296 C C . LEU A 1 301 ? -17.271 2.678 15.984 1.00 98.69 301 LEU A C 1
ATOM 2298 O O . LEU A 1 301 ? -17.272 2.990 14.783 1.00 98.69 301 LEU A O 1
ATOM 2302 N N . PRO A 1 302 ? -17.973 3.392 16.881 1.00 98.62 302 PRO A N 1
ATOM 2303 C CA . PRO A 1 302 ? -18.829 4.516 16.513 1.00 98.62 302 PRO A CA 1
ATOM 2304 C C . PRO A 1 302 ? -18.077 5.674 15.845 1.00 98.62 302 PRO A C 1
ATOM 2306 O O . PRO A 1 302 ? -18.594 6.233 14.872 1.00 98.62 302 PRO A O 1
ATOM 2309 N N . ALA A 1 303 ? -16.875 6.034 16.305 1.00 98.75 303 ALA A N 1
ATOM 2310 C CA . ALA A 1 303 ? -16.135 7.160 15.733 1.00 98.75 303 ALA A CA 1
ATOM 2311 C C . ALA A 1 303 ? -15.675 6.842 14.303 1.00 98.75 303 ALA A C 1
ATOM 2313 O O . ALA A 1 303 ? -15.922 7.618 13.372 1.00 98.75 303 ALA A O 1
ATOM 2314 N N . THR A 1 304 ? -15.104 5.655 14.102 1.00 98.81 304 THR A N 1
ATOM 2315 C CA . THR A 1 304 ? -14.693 5.136 12.795 1.00 98.81 304 THR A CA 1
ATOM 2316 C C . THR A 1 304 ? -15.887 5.056 11.856 1.00 98.81 304 THR A C 1
ATOM 2318 O O . THR A 1 304 ? -15.775 5.456 10.699 1.00 98.81 304 THR A O 1
ATOM 2321 N N . LYS A 1 305 ? -17.056 4.614 12.341 1.00 98.81 305 LYS A N 1
ATOM 2322 C CA . LYS A 1 305 ? -18.291 4.539 11.544 1.00 98.81 305 LYS A CA 1
ATOM 2323 C C . LYS A 1 305 ? -18.747 5.913 11.055 1.00 98.81 305 LYS A C 1
ATOM 2325 O O . LYS A 1 305 ? -19.126 6.042 9.887 1.00 98.81 305 LYS A O 1
ATOM 2330 N N . VAL A 1 306 ? -18.700 6.936 11.910 1.00 98.75 306 VAL A N 1
ATOM 2331 C CA . VAL A 1 306 ? -19.043 8.317 11.531 1.00 98.75 306 VAL A CA 1
ATOM 2332 C C . VAL A 1 306 ? -18.059 8.846 10.490 1.00 98.75 306 VAL A C 1
ATOM 2334 O O . VAL A 1 306 ? -18.485 9.289 9.423 1.00 98.75 306 VAL A O 1
ATOM 2337 N N . VAL A 1 307 ? -16.753 8.747 10.753 1.00 98.69 307 VAL A N 1
ATOM 2338 C CA . VAL A 1 307 ? -15.708 9.239 9.839 1.00 98.69 307 VAL A CA 1
ATOM 2339 C C . VAL A 1 307 ? -15.761 8.513 8.495 1.00 98.69 307 VAL A C 1
ATOM 2341 O O . VAL A 1 307 ? -15.708 9.154 7.446 1.00 98.69 307 VAL A O 1
ATOM 2344 N N . TYR A 1 308 ? -15.953 7.194 8.508 1.00 98.69 308 TYR A N 1
ATOM 2345 C CA . TYR A 1 308 ? -16.163 6.395 7.305 1.00 98.69 308 TYR A CA 1
ATOM 2346 C C . TYR A 1 308 ? -17.376 6.888 6.506 1.00 98.69 308 TYR A C 1
ATOM 2348 O O . TYR A 1 308 ? -17.258 7.125 5.306 1.00 98.69 308 TYR A O 1
ATOM 2356 N N . SER A 1 309 ? -18.519 7.104 7.163 1.00 98.56 309 SER A N 1
ATOM 2357 C CA . SER A 1 309 ? -19.751 7.557 6.501 1.00 98.56 309 SER A CA 1
ATOM 2358 C C . SER A 1 309 ? -19.598 8.950 5.880 1.00 98.56 309 SER A C 1
ATOM 2360 O O . SER A 1 309 ? -20.042 9.180 4.754 1.00 98.56 309 SER A O 1
ATOM 2362 N N . LEU A 1 310 ? -18.918 9.870 6.573 1.00 98.38 310 LEU A N 1
ATOM 2363 C CA . LEU A 1 310 ? -18.596 11.196 6.040 1.00 98.38 310 LEU A CA 1
ATOM 2364 C C . LEU A 1 310 ? -17.643 11.110 4.847 1.00 98.38 310 LEU A C 1
ATOM 2366 O O . LEU A 1 310 ? -17.843 11.812 3.858 1.00 98.38 310 LEU A O 1
ATOM 2370 N N . MET A 1 311 ? -16.644 10.227 4.903 1.00 97.38 311 MET A N 1
ATOM 2371 C CA . MET A 1 311 ? -15.755 9.984 3.768 1.00 97.38 311 MET A CA 1
ATOM 2372 C C . MET A 1 311 ? -16.512 9.435 2.561 1.00 97.38 311 MET A C 1
ATOM 2374 O O . MET A 1 311 ? -16.296 9.927 1.457 1.00 97.38 311 MET A O 1
ATOM 2378 N N . LYS A 1 312 ? -17.442 8.487 2.750 1.00 95.81 312 LYS A N 1
ATOM 2379 C CA . LYS A 1 312 ? -18.313 8.005 1.664 1.00 95.81 312 LYS A CA 1
ATOM 2380 C C . LYS A 1 312 ? -19.088 9.163 1.038 1.00 95.81 312 LYS A C 1
ATOM 2382 O O . LYS A 1 312 ? -19.062 9.323 -0.178 1.00 95.81 312 LYS A O 1
ATOM 2387 N N . LEU A 1 313 ? -19.716 10.014 1.852 1.00 95.75 313 LEU A N 1
ATOM 2388 C CA . LEU A 1 313 ? -20.413 11.202 1.350 1.00 95.75 313 LEU A CA 1
ATOM 2389 C C . LEU A 1 313 ? -19.471 12.129 0.564 1.00 95.75 313 LEU A C 1
ATOM 2391 O O . LEU A 1 313 ? -19.822 12.577 -0.526 1.00 95.75 313 LEU A O 1
ATOM 2395 N N . ALA A 1 314 ? -18.272 12.391 1.087 1.00 94.38 314 ALA A N 1
ATOM 2396 C CA . ALA A 1 314 ? -17.287 13.245 0.433 1.00 94.38 314 ALA A CA 1
ATOM 2397 C C . ALA A 1 314 ? -16.835 12.678 -0.923 1.00 94.38 314 ALA A C 1
ATOM 2399 O O . ALA A 1 314 ? -16.747 13.430 -1.892 1.00 94.38 314 ALA A O 1
ATOM 2400 N N . GLU A 1 315 ? -16.595 11.367 -1.019 1.00 92.31 315 GLU A N 1
ATOM 2401 C CA . GLU A 1 315 ? -16.261 10.693 -2.280 1.00 92.31 315 GLU A CA 1
ATOM 2402 C C . GLU A 1 315 ? -17.369 10.867 -3.322 1.00 92.31 315 GLU A C 1
ATOM 2404 O O . GLU A 1 315 ? -17.088 11.256 -4.455 1.00 92.31 315 GLU A O 1
ATOM 2409 N N . HIS A 1 316 ? -18.626 10.632 -2.933 1.00 89.75 316 HIS A N 1
ATOM 2410 C CA . HIS A 1 316 ? -19.780 10.834 -3.812 1.00 89.75 316 HIS A CA 1
ATOM 2411 C C . HIS A 1 316 ? -19.924 12.294 -4.255 1.00 89.75 316 HIS A C 1
ATOM 2413 O O . HIS A 1 316 ? -20.242 12.548 -5.412 1.00 89.75 316 HIS A O 1
ATOM 2419 N N . ALA A 1 317 ? -19.662 13.252 -3.364 1.00 88.44 317 ALA A N 1
ATOM 2420 C CA . ALA A 1 317 ? -19.719 14.674 -3.695 1.00 88.44 317 ALA A CA 1
ATOM 2421 C C . ALA A 1 317 ? -18.569 15.128 -4.615 1.00 88.44 317 ALA A C 1
ATOM 2423 O O . ALA A 1 317 ? -18.710 16.117 -5.334 1.00 88.44 317 ALA A O 1
ATOM 2424 N N . ALA A 1 318 ? -17.422 14.444 -4.581 1.00 84.81 318 ALA A N 1
ATOM 2425 C CA . ALA A 1 318 ? -16.242 14.797 -5.368 1.00 84.81 318 ALA A CA 1
ATOM 2426 C C . ALA A 1 318 ? -16.200 14.133 -6.756 1.00 84.81 318 ALA A C 1
ATOM 2428 O O . ALA A 1 318 ? -15.635 14.704 -7.693 1.00 84.81 318 ALA A O 1
ATOM 2429 N N . ILE A 1 319 ? -16.765 12.931 -6.899 1.00 75.12 319 ILE A N 1
ATOM 2430 C CA . ILE A 1 319 ? -16.821 12.201 -8.170 1.00 75.12 319 ILE A CA 1
ATOM 2431 C C . ILE A 1 319 ? -17.930 12.815 -9.033 1.00 75.12 319 ILE A C 1
ATOM 2433 O O . ILE A 1 319 ? -19.112 12.685 -8.732 1.00 75.12 319 ILE A O 1
ATOM 2437 N N . LYS A 1 320 ? -17.543 13.482 -10.127 1.00 61.50 320 LYS A N 1
ATOM 2438 C CA . LYS A 1 320 ? -18.476 14.187 -11.025 1.00 61.50 320 LYS A CA 1
ATOM 2439 C C . LYS A 1 320 ? -19.422 13.266 -11.814 1.00 61.50 320 LYS A C 1
ATOM 2441 O O . LYS A 1 320 ? -20.432 13.761 -12.295 1.00 61.50 320 LYS A O 1
ATOM 2446 N N . ASP A 1 321 ? -19.142 11.960 -11.876 1.00 51.16 321 ASP A N 1
ATOM 2447 C CA . ASP A 1 321 ? -19.907 10.964 -12.643 1.00 51.16 321 ASP A CA 1
ATOM 2448 C C . ASP A 1 321 ? -20.211 9.706 -11.803 1.00 51.16 321 ASP A C 1
ATOM 2450 O O . ASP A 1 321 ? -19.689 8.619 -12.059 1.00 51.16 321 ASP A O 1
ATOM 2454 N N . TYR A 1 322 ? -21.038 9.834 -10.760 1.00 41.44 322 TYR A N 1
ATOM 2455 C CA . TYR A 1 322 ? -21.600 8.658 -10.086 1.00 41.44 322 TYR A CA 1
ATOM 2456 C C . TYR A 1 322 ? -22.712 8.069 -10.964 1.00 41.44 322 TYR A C 1
ATOM 2458 O O . TYR A 1 322 ? -23.855 8.523 -10.925 1.00 41.44 322 TYR A O 1
ATOM 2466 N N . VAL A 1 323 ? -22.381 7.068 -11.780 1.00 38.34 323 VAL A N 1
ATOM 2467 C CA . VAL A 1 323 ? -23.403 6.160 -12.314 1.00 38.34 323 VAL A CA 1
ATOM 2468 C C . VAL A 1 323 ? -23.770 5.216 -11.171 1.00 38.34 323 VAL A C 1
ATOM 2470 O O . VAL A 1 323 ? -22.912 4.478 -10.685 1.00 38.34 323 VAL A O 1
ATOM 2473 N N . VAL A 1 324 ? -25.010 5.349 -10.694 1.00 39.84 324 VAL A N 1
ATOM 2474 C CA . VAL A 1 324 ? -25.645 4.472 -9.695 1.00 39.84 324 VAL A CA 1
ATOM 2475 C C . VAL A 1 324 ? -25.731 3.047 -10.224 1.00 39.84 324 VAL A C 1
ATOM 2477 O O . VAL A 1 324 ? -26.077 2.895 -11.418 1.00 39.84 324 VAL A O 1
#

Nearest PDB structures (foldseek):
  5hws-assembly1_D  TM=9.024E-01  e=1.593E-26  Thermococcus kodakarensis KOD1
  5ayv-assembly1_A  TM=9.126E-01  e=4.024E-26  Thermococcus kodakarensis KOD1
  3wfj-assembly3_C  TM=9.330E-01  e=1.640E-24  Enterococcus faecium
  3wfj-assembly4_D  TM=9.229E-01  e=1.032E-24  Enterococcus faecium
  3i83-assembly1_A  TM=8.238E-01  e=8.072E-22  Methylococcus capsulatus

pLDDT: mean 92.36, std 14.0, range [26.42, 98.88]

Mean predicted aligned error: 5.27 Å

InterPro domains:
  IPR003710 Ketopantoate reductase ApbA/PanE [TIGR00745] (18-316)
  IPR008927 6-phosphogluconate dehydrogenase-like, C-terminal domain superfamily [SSF48179] (193-315)
  IPR013328 6-phosphogluconate dehydrogenase, domain 2 [G3DSA:1.10.1040.10] (193-321)
  IPR013332 Ketopantoate reductase, N-terminal domain [PF02558] (18-167)
  IPR013752 Ketopantoate reductase, C-terminal domain [PF08546] (193-313)
  IPR036291 NAD(P)-binding domain superfamily [SSF51735] (18-168)
  IPR050838 2-dehydropantoate 2-reductase-like [PTHR43765] (18-317)

Foldseek 3Di:
DDDPPPPPPPDPPDQAEEEEEACAFVVLVLVVLQVVLVHAYEYADADDLLQVCCQPPNAWEQEPVGDIDGDHHHYDNDLVPAAAGQEYEYADFQVCLLVCLQVVAVSHDPNHAYEYAYAFAPSVVSNVVRDPLLRYKYWHKDWDKHAPDRRYIYTDDAIETEMERSDQVHDCVVVVVSCVSSVGHYDYDNDRVLRNLLRLLLCLLQPLLCLLVVAWLLVCVVDPVSVVLSLLSSVLSQVLCVLVVHHDDSVVSVVVSVVVSVVRVVPDDPQSVCLQVLHDGSLCRRLVSSCVSCVVVPHDSPSSVVSSVSSVVSSVVRNPDPPD

Radius of gyration: 19.93 Å; Cα contacts (8 Å, |Δi|>4): 604; chains: 1; bounding box: 51×61×50 Å

Solvent-accessible surface area (backbone atoms only — not comparable to full-atom values): 17346 Å² total; per-residue (Å²): 137,85,82,83,83,82,76,75,76,81,64,94,84,67,91,56,34,35,33,31,41,26,52,50,33,57,34,44,53,51,49,50,38,22,48,74,52,70,40,47,53,36,31,32,32,65,84,52,69,43,37,54,32,28,57,77,74,12,40,36,42,32,43,80,90,66,52,76,49,77,48,78,56,58,59,34,68,51,72,89,77,53,72,64,15,51,33,37,39,39,49,42,60,57,90,50,43,79,77,47,33,77,59,48,55,79,36,37,36,95,88,24,40,37,36,38,48,40,71,48,52,66,52,66,64,56,36,57,77,52,34,64,51,83,36,36,29,33,25,40,65,58,60,34,45,42,64,81,47,64,29,29,30,33,49,67,44,87,49,40,37,43,29,20,41,72,27,88,88,45,80,53,59,69,61,50,49,54,44,47,60,21,75,45,52,72,45,82,40,91,53,23,65,54,52,42,48,57,53,31,26,46,44,47,25,47,40,59,54,28,34,76,67,70,48,36,47,35,57,39,81,77,31,70,70,51,43,54,52,27,50,53,30,29,54,46,36,50,53,17,34,46,62,73,75,39,87,76,62,62,70,64,50,51,54,49,42,50,51,50,39,63,80,36,22,88,39,70,49,68,49,34,56,24,39,77,67,38,37,86,60,60,52,60,25,32,45,45,38,38,51,53,40,17,49,78,71,73,48,86,51,67,68,48,50,51,54,44,53,50,48,54,52,49,44,61,73,38,29,92,78,78,80,127